Protein AF-A0A7C1MAA0-F1 (afdb_monomer)

Foldseek 3Di:
DPQLCVPPDLCLLVLVQQDDPVLLVVLVVQLVVVVVVVVVVVVVVCVVCVVVVNNVVVVVVVVVVQVVCCVVPVDGPVVVVVVVSCCPGSNNVSVVRSVVSLVSSLVSLVVSLVRDDPVVQVQLCVVPVLLVVLNVVCVVCVVVVCNSVQSVDVVSSNSSSVSVVSSVVSVVCVVVVVDPDD

Nearest PDB structures (foldseek):
  6x8n-assembly2_B  TM=3.125E-01  e=8.529E+00  synthetic construct

Structure (mmCIF, N/CA/C/O backbone):
data_AF-A0A7C1MAA0-F1
#
_entry.id   AF-A0A7C1MAA0-F1
#
loop_
_atom_site.group_PDB
_atom_site.id
_atom_site.type_symbol
_atom_site.label_atom_id
_atom_site.label_al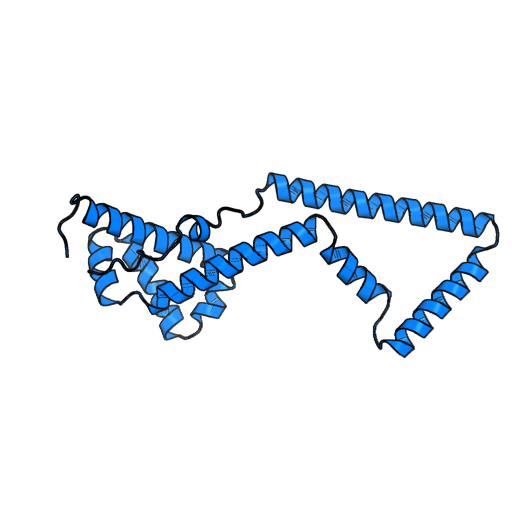t_id
_atom_site.label_comp_id
_atom_site.label_asym_id
_atom_site.label_entity_id
_atom_site.label_seq_id
_atom_site.pdbx_PDB_ins_code
_atom_site.Cartn_x
_atom_site.Cartn_y
_atom_site.Cartn_z
_atom_site.occupancy
_atom_site.B_iso_or_equiv
_atom_site.auth_seq_id
_atom_site.auth_comp_id
_atom_site.auth_asym_id
_atom_site.auth_atom_id
_atom_site.pdbx_PDB_model_num
ATOM 1 N N . MET A 1 1 ? -24.318 -10.494 29.446 1.00 43.44 1 MET A N 1
ATOM 2 C CA . MET A 1 1 ? -23.634 -9.698 28.410 1.00 43.44 1 MET A CA 1
ATOM 3 C C . MET A 1 1 ? -22.637 -10.594 27.704 1.00 43.44 1 MET A C 1
ATOM 5 O O . MET A 1 1 ? -21.720 -11.090 28.352 1.00 43.44 1 MET A O 1
ATOM 9 N N . VAL A 1 2 ? -22.863 -10.870 26.420 1.00 43.62 2 VAL A N 1
ATOM 10 C CA . VAL A 1 2 ? -21.813 -11.411 25.549 1.00 43.62 2 VAL A CA 1
ATOM 11 C C . VAL A 1 2 ? -20.877 -10.236 25.287 1.00 43.62 2 VAL A C 1
ATOM 13 O O . VAL A 1 2 ? -21.338 -9.182 24.878 1.00 43.62 2 VAL A O 1
ATOM 16 N N . SER A 1 3 ? -19.601 -10.369 25.638 1.00 54.03 3 SER A N 1
ATOM 17 C CA . SER A 1 3 ? -18.605 -9.308 25.439 1.00 54.03 3 SER A CA 1
ATOM 18 C C . SER A 1 3 ? -18.534 -8.995 23.945 1.00 54.03 3 SER A C 1
ATOM 20 O O . SER A 1 3 ? -18.253 -9.895 23.152 1.00 54.03 3 SER A O 1
ATOM 22 N N . ALA A 1 4 ? -18.794 -7.744 23.553 1.00 56.25 4 ALA A N 1
ATOM 23 C CA . ALA A 1 4 ? -18.767 -7.331 22.147 1.00 56.25 4 ALA A CA 1
ATOM 24 C C . ALA A 1 4 ? -17.372 -7.559 21.526 1.00 56.25 4 ALA A C 1
ATOM 26 O O . ALA A 1 4 ? -17.211 -7.661 20.312 1.00 56.25 4 ALA A O 1
ATOM 27 N N . ILE A 1 5 ? -16.362 -7.713 22.387 1.00 57.91 5 ILE A N 1
ATOM 28 C CA . ILE A 1 5 ? -14.945 -7.837 22.057 1.00 57.91 5 ILE A CA 1
ATOM 29 C C . ILE A 1 5 ? -14.455 -9.299 22.125 1.00 57.91 5 ILE A C 1
ATOM 31 O O . ILE A 1 5 ? -13.333 -9.585 21.707 1.00 57.91 5 ILE A O 1
ATOM 35 N N . SER A 1 6 ? -15.277 -10.276 22.551 1.00 50.09 6 SER A N 1
ATOM 36 C CA . SER A 1 6 ? -14.839 -11.672 22.784 1.00 50.09 6 SER A CA 1
ATOM 37 C C . SER A 1 6 ? -14.439 -12.483 21.539 1.00 50.09 6 SER A C 1
ATOM 39 O O . SER A 1 6 ? -14.175 -13.677 21.649 1.00 50.09 6 SER A O 1
ATOM 41 N N . GLY A 1 7 ? -14.372 -11.863 20.361 1.00 56.56 7 GLY A N 1
ATOM 42 C CA . GLY A 1 7 ? -13.840 -12.453 19.127 1.00 56.56 7 GLY A CA 1
ATOM 43 C C . GLY A 1 7 ? -12.734 -11.627 18.467 1.00 56.56 7 GLY A C 1
ATOM 44 O O . GLY A 1 7 ? -12.300 -11.970 17.366 1.00 56.56 7 GLY A O 1
ATOM 45 N N . ILE A 1 8 ? -12.286 -10.534 19.096 1.00 60.56 8 ILE A N 1
ATOM 46 C CA . ILE A 1 8 ? -11.355 -9.598 18.472 1.00 60.56 8 ILE A CA 1
ATOM 47 C C . ILE A 1 8 ? -9.924 -9.861 18.917 1.00 60.56 8 ILE A C 1
ATOM 49 O O . ILE A 1 8 ? -9.592 -9.871 20.099 1.00 60.56 8 ILE A O 1
ATOM 53 N N . ASP A 1 9 ? -9.040 -10.005 17.936 1.00 63.97 9 ASP A N 1
ATOM 54 C CA . ASP A 1 9 ? -7.607 -10.062 18.178 1.00 63.97 9 ASP A CA 1
ATOM 55 C C . ASP A 1 9 ? -7.063 -8.636 18.339 1.00 63.97 9 ASP A C 1
ATOM 57 O O . ASP A 1 9 ? -6.753 -7.946 17.363 1.00 63.97 9 ASP A O 1
ATOM 61 N N . LEU A 1 10 ? -6.945 -8.189 19.591 1.00 64.06 10 LEU A N 1
ATOM 62 C CA . LEU A 1 10 ? -6.391 -6.882 19.960 1.00 64.06 10 LEU A CA 1
ATOM 63 C C . LEU A 1 10 ? -5.002 -6.626 19.344 1.00 64.06 10 LEU A C 1
ATOM 65 O O . LEU A 1 10 ? -4.666 -5.478 19.055 1.00 64.06 10 LEU A O 1
ATOM 69 N N . ASN A 1 11 ? -4.214 -7.670 19.050 1.00 62.59 11 ASN A N 1
ATOM 70 C CA . ASN A 1 11 ? -2.929 -7.499 18.366 1.00 62.59 11 ASN A CA 1
ATOM 71 C C . ASN A 1 11 ? -3.103 -7.021 16.919 1.00 62.59 11 ASN A C 1
ATOM 73 O O . ASN A 1 11 ? -2.295 -6.232 16.424 1.00 62.59 11 ASN A O 1
ATOM 77 N N . LYS A 1 12 ? -4.156 -7.476 16.233 1.00 61.47 12 LYS A N 1
ATOM 78 C CA . LYS A 1 12 ? -4.467 -7.060 14.859 1.00 61.47 12 LYS A CA 1
ATOM 79 C C . LYS A 1 12 ? -5.004 -5.630 14.824 1.00 61.47 12 LYS A C 1
ATOM 81 O O . LYS A 1 12 ? -4.600 -4.864 13.952 1.00 61.47 12 LYS A O 1
ATOM 86 N N . LEU A 1 13 ? -5.807 -5.237 15.816 1.00 59.44 13 LEU A N 1
ATOM 87 C CA . LEU A 1 13 ? -6.283 -3.856 15.994 1.00 59.44 13 LEU A CA 1
ATOM 88 C C . LEU A 1 13 ? -5.158 -2.862 16.287 1.00 59.44 13 LE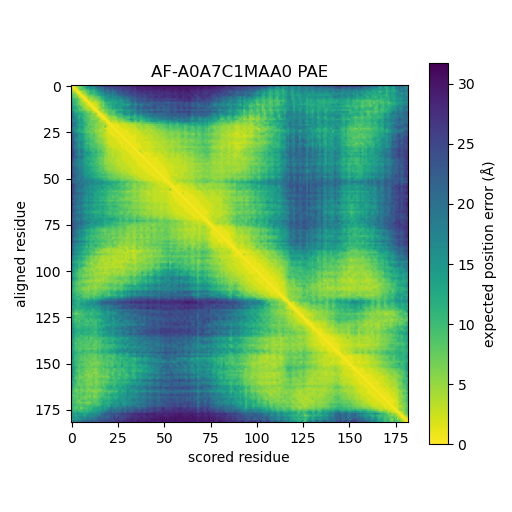U A C 1
ATOM 90 O O . LEU A 1 13 ? -5.129 -1.769 15.725 1.00 59.44 13 LEU A O 1
ATOM 94 N N . GLN A 1 14 ? -4.178 -3.260 17.100 1.00 62.72 14 GLN A N 1
ATOM 95 C CA . GLN A 1 14 ? -2.971 -2.467 17.353 1.00 62.72 14 GLN A CA 1
ATOM 96 C C . GLN A 1 14 ? -2.041 -2.378 16.129 1.00 62.72 14 GLN A C 1
ATOM 98 O O . GLN A 1 14 ? -0.957 -1.798 16.215 1.00 62.72 14 GLN A O 1
ATOM 103 N N . CYS A 1 15 ? -2.446 -2.946 14.984 1.00 61.53 15 CYS A N 1
ATOM 104 C CA . CYS A 1 15 ? -1.664 -3.011 13.756 1.00 61.53 15 CYS A CA 1
ATOM 105 C C . CYS A 1 15 ? -0.261 -3.600 13.998 1.00 61.53 15 CYS A C 1
ATOM 107 O O . CYS A 1 15 ? 0.734 -3.165 13.405 1.00 61.53 15 CYS A O 1
ATOM 109 N N . ARG A 1 16 ? -0.169 -4.586 14.903 1.00 55.25 16 ARG A N 1
ATOM 110 C CA . ARG A 1 16 ? 1.077 -5.262 15.272 1.00 55.25 16 ARG A CA 1
ATOM 111 C C . ARG A 1 16 ? 1.586 -6.014 14.038 1.00 55.25 16 ARG A C 1
ATOM 113 O O . ARG A 1 16 ? 0.983 -6.986 13.599 1.00 55.25 16 ARG A O 1
ATOM 120 N N . GLY A 1 17 ? 2.661 -5.508 13.433 1.00 60.25 17 GLY A N 1
ATOM 121 C CA . GLY A 1 17 ? 3.161 -5.974 12.132 1.00 60.25 17 GLY A CA 1
ATOM 122 C C . GLY A 1 17 ? 3.344 -4.865 11.093 1.00 60.25 17 GLY A C 1
ATOM 123 O O . GLY A 1 17 ? 3.979 -5.110 10.069 1.00 60.25 17 GLY A O 1
ATOM 124 N N . LEU A 1 18 ? 2.861 -3.644 11.365 1.00 71.38 18 LEU A N 1
ATOM 125 C CA . LEU A 1 18 ? 3.255 -2.462 10.598 1.00 71.38 18 LEU A CA 1
ATOM 126 C C . LEU A 1 18 ? 4.771 -2.284 10.632 1.00 71.38 18 LEU A C 1
ATOM 128 O O . LEU A 1 18 ? 5.421 -2.384 11.677 1.00 71.38 18 LEU A O 1
ATOM 132 N N . SER A 1 19 ? 5.331 -1.957 9.476 1.00 73.50 19 SER A N 1
ATOM 133 C CA . SER A 1 19 ? 6.739 -1.627 9.377 1.00 73.50 19 SER A CA 1
ATOM 134 C C . SER A 1 19 ? 7.097 -0.432 10.267 1.00 73.50 19 SER A C 1
ATOM 136 O O . SER A 1 19 ? 6.446 0.618 10.260 1.00 73.50 19 SER A O 1
ATOM 138 N N . SER A 1 20 ? 8.175 -0.573 11.039 1.00 80.88 20 SER A N 1
ATOM 139 C CA . SER A 1 20 ? 8.676 0.545 11.840 1.00 80.88 20 SER A CA 1
ATOM 140 C C . SER A 1 20 ? 9.312 1.621 10.951 1.00 80.88 20 SER A C 1
ATOM 142 O O . SER A 1 20 ? 9.754 1.351 9.832 1.00 80.88 20 SER A O 1
ATOM 144 N N . SER A 1 21 ? 9.442 2.844 11.477 1.00 78.94 21 SER A N 1
ATOM 145 C CA . SER A 1 21 ? 10.130 3.952 10.789 1.00 78.94 21 SER A CA 1
ATOM 146 C C . SER A 1 21 ? 11.525 3.553 10.281 1.00 78.94 21 SER A C 1
ATOM 148 O O . SER A 1 21 ? 11.914 3.903 9.168 1.00 78.94 21 SER A O 1
ATOM 150 N N . ARG A 1 22 ? 12.253 2.729 11.047 1.00 77.31 22 ARG A N 1
ATOM 151 C CA . ARG A 1 22 ? 13.566 2.202 10.650 1.00 77.31 22 ARG A CA 1
ATOM 152 C C . ARG A 1 22 ? 13.478 1.287 9.424 1.00 77.31 22 ARG A C 1
ATOM 154 O O . ARG A 1 22 ? 14.260 1.461 8.497 1.00 77.31 22 ARG A O 1
ATOM 161 N N . HIS A 1 23 ? 12.508 0.372 9.383 1.00 77.50 23 HIS A N 1
ATOM 162 C CA . HIS A 1 23 ? 12.292 -0.511 8.230 1.00 77.50 23 HIS A CA 1
ATOM 163 C C . HIS A 1 23 ? 11.917 0.278 6.973 1.00 77.50 23 HIS A C 1
ATOM 165 O O . HIS A 1 23 ? 12.452 0.006 5.901 1.00 77.50 23 HIS A O 1
ATOM 171 N N . ARG A 1 24 ? 11.066 1.304 7.109 1.00 84.56 24 ARG A N 1
ATOM 172 C CA . ARG A 1 24 ? 10.692 2.196 5.998 1.00 84.56 24 ARG A CA 1
ATOM 173 C C . ARG A 1 24 ? 11.897 2.939 5.430 1.00 84.56 24 ARG A C 1
ATOM 175 O O . ARG A 1 24 ? 12.071 2.967 4.216 1.00 84.56 24 ARG A O 1
ATOM 182 N N . LYS A 1 25 ? 12.760 3.486 6.294 1.00 82.88 25 LYS A N 1
ATOM 183 C CA . LYS A 1 25 ? 13.998 4.168 5.877 1.00 82.88 25 LYS A CA 1
ATOM 184 C C . LYS A 1 25 ? 14.967 3.220 5.166 1.00 82.88 25 LYS A C 1
ATOM 186 O O . LYS A 1 25 ? 15.511 3.589 4.132 1.00 82.88 25 LYS A O 1
ATOM 191 N N . ILE A 1 26 ? 15.145 1.998 5.677 1.00 84.69 26 ILE A N 1
ATOM 192 C CA . ILE A 1 26 ? 15.996 0.978 5.040 1.00 84.69 26 ILE A CA 1
ATOM 193 C C . ILE A 1 26 ? 15.434 0.581 3.671 1.00 84.69 26 ILE A C 1
ATOM 195 O O . ILE A 1 26 ? 16.181 0.509 2.697 1.00 84.69 26 ILE A O 1
ATOM 199 N N . ALA A 1 27 ? 14.123 0.356 3.571 1.00 83.69 27 ALA A N 1
ATOM 200 C CA . ALA A 1 27 ? 13.473 0.032 2.305 1.00 83.69 27 ALA A CA 1
ATOM 201 C C . ALA A 1 27 ? 13.624 1.170 1.285 1.00 83.69 27 ALA A C 1
ATOM 203 O O . ALA A 1 27 ? 13.966 0.913 0.132 1.00 83.69 27 ALA A O 1
ATOM 204 N N . LEU A 1 28 ? 13.433 2.422 1.711 1.00 85.75 28 LEU A N 1
ATOM 205 C CA . LEU A 1 28 ? 13.627 3.598 0.864 1.00 85.75 28 LEU A CA 1
ATOM 206 C C . LEU A 1 28 ? 15.071 3.682 0.360 1.00 85.75 28 LEU A C 1
ATOM 208 O O . LEU A 1 28 ? 15.291 3.770 -0.844 1.00 85.75 28 LEU A O 1
ATOM 212 N N . PHE A 1 29 ? 16.044 3.605 1.271 1.00 88.38 29 PHE A N 1
ATOM 213 C CA . PHE A 1 29 ? 17.459 3.691 0.926 1.00 88.38 29 PHE A CA 1
ATOM 214 C C . PHE A 1 29 ? 17.870 2.567 -0.026 1.00 88.38 29 PHE A C 1
ATOM 216 O O . PHE A 1 29 ? 18.416 2.841 -1.084 1.00 88.38 29 PHE A O 1
ATOM 223 N N . SER A 1 30 ? 17.528 1.316 0.292 1.00 83.88 30 SER A N 1
ATOM 224 C CA . SER A 1 30 ? 17.824 0.171 -0.580 1.00 83.88 30 SER A CA 1
ATOM 225 C C . SER A 1 30 ? 17.179 0.305 -1.959 1.00 83.88 30 SER A C 1
ATOM 227 O O . SER A 1 30 ? 17.824 0.015 -2.960 1.00 83.88 30 SER A O 1
ATOM 229 N N . THR A 1 31 ? 15.944 0.806 -2.036 1.00 87.06 31 THR A N 1
ATOM 230 C CA . THR A 1 31 ? 15.273 1.057 -3.318 1.00 87.06 31 THR A CA 1
ATOM 231 C C . THR A 1 31 ? 16.006 2.131 -4.122 1.00 87.06 31 THR A C 1
ATOM 233 O O . THR A 1 31 ? 16.281 1.918 -5.299 1.00 87.06 31 THR A O 1
ATOM 236 N N . LEU A 1 32 ? 16.391 3.245 -3.493 1.00 87.69 32 LEU A N 1
ATOM 237 C CA . LEU A 1 32 ? 17.180 4.297 -4.141 1.00 87.69 32 LEU A CA 1
ATOM 238 C C . LEU A 1 32 ? 18.554 3.792 -4.594 1.00 87.69 32 LEU A C 1
ATOM 240 O O . LEU A 1 32 ? 18.973 4.104 -5.704 1.00 87.69 32 LEU A O 1
ATOM 244 N N . SER A 1 33 ? 19.239 2.986 -3.780 1.00 87.94 33 SER A N 1
ATOM 245 C CA . SER A 1 33 ? 20.532 2.395 -4.137 1.00 87.94 33 SER A CA 1
ATOM 246 C C . SER A 1 33 ? 20.423 1.437 -5.320 1.00 87.94 33 SER A C 1
ATOM 248 O O . SER A 1 33 ? 21.279 1.478 -6.198 1.00 87.94 33 SER A O 1
ATOM 250 N N . ILE A 1 34 ? 19.371 0.612 -5.376 1.00 87.31 34 ILE A N 1
ATOM 251 C CA . ILE A 1 34 ? 19.114 -0.275 -6.519 1.00 87.31 34 ILE A CA 1
ATOM 252 C C . ILE A 1 34 ? 18.915 0.564 -7.781 1.00 87.31 34 ILE A C 1
ATOM 254 O O . ILE A 1 34 ? 19.614 0.347 -8.763 1.00 87.31 34 ILE A O 1
ATOM 258 N N . TRP A 1 35 ? 18.034 1.567 -7.745 1.00 86.75 35 TRP A N 1
ATOM 259 C CA . TRP A 1 35 ? 17.782 2.419 -8.910 1.00 86.75 35 TRP A CA 1
ATOM 260 C C . TRP A 1 35 ? 19.012 3.215 -9.346 1.00 86.75 35 TRP A C 1
ATOM 262 O O . TRP A 1 35 ? 19.311 3.262 -10.537 1.00 86.75 35 TRP A O 1
ATOM 272 N N . GLY A 1 36 ? 19.751 3.795 -8.400 1.00 88.44 36 GLY A N 1
ATOM 273 C CA . GLY A 1 36 ? 20.994 4.509 -8.684 1.00 88.44 36 GLY A CA 1
ATOM 274 C C . GLY A 1 36 ? 22.056 3.594 -9.295 1.00 88.44 36 GLY A C 1
ATOM 275 O O . GLY A 1 36 ? 22.674 3.952 -10.296 1.00 88.44 36 GLY A O 1
ATOM 276 N N . GLY A 1 37 ? 22.224 2.387 -8.747 1.00 89.50 37 GLY A N 1
ATOM 277 C CA . GLY A 1 37 ? 23.161 1.389 -9.259 1.00 89.50 37 GLY A CA 1
ATOM 278 C C . GLY A 1 37 ? 22.783 0.882 -10.650 1.00 89.50 37 GLY A C 1
ATOM 279 O O . GLY A 1 37 ? 23.624 0.862 -11.546 1.00 89.50 37 GLY A O 1
ATOM 280 N N . THR A 1 38 ? 21.514 0.527 -10.866 1.00 88.06 38 THR A N 1
ATOM 281 C CA . THR A 1 38 ? 21.017 0.098 -12.179 1.00 88.06 38 THR A CA 1
ATOM 282 C C . THR A 1 38 ? 21.137 1.218 -13.209 1.00 88.06 38 THR A C 1
ATOM 284 O O . THR A 1 38 ? 21.607 0.967 -14.312 1.00 88.06 38 THR A O 1
ATOM 287 N N . GLY A 1 39 ? 20.788 2.458 -12.855 1.00 89.06 39 GLY A N 1
ATOM 288 C CA . GLY A 1 39 ? 20.943 3.613 -13.740 1.00 89.06 39 GLY A CA 1
ATOM 289 C C . GLY A 1 39 ? 22.400 3.848 -14.139 1.00 89.06 39 GLY A C 1
ATOM 290 O O . GLY A 1 39 ? 22.700 3.993 -15.320 1.00 89.06 39 GLY A O 1
ATOM 291 N N . TYR A 1 40 ? 23.322 3.799 -13.175 1.00 92.56 40 TYR A N 1
ATOM 292 C CA . TYR A 1 40 ? 24.754 3.918 -13.449 1.00 92.56 40 TYR A CA 1
ATOM 293 C C . TYR A 1 40 ? 25.269 2.807 -14.378 1.00 92.56 40 TYR A C 1
ATOM 295 O O . TYR A 1 40 ? 25.997 3.087 -15.332 1.00 92.56 40 TYR A O 1
ATOM 303 N N . LEU A 1 41 ? 24.860 1.556 -14.141 1.00 92.19 41 LEU A N 1
ATOM 304 C CA . LEU A 1 41 ? 25.213 0.423 -15.001 1.00 92.19 41 LEU A CA 1
ATOM 305 C C . LEU A 1 41 ? 24.668 0.589 -16.422 1.00 92.19 41 LEU A C 1
ATOM 307 O O . LEU A 1 41 ? 25.401 0.336 -17.373 1.00 92.19 41 LEU A O 1
ATOM 311 N N . LEU A 1 42 ? 23.424 1.048 -16.576 1.00 90.81 42 LEU A N 1
ATOM 312 C CA . LEU A 1 42 ? 22.821 1.300 -17.887 1.00 90.81 42 LEU A CA 1
ATOM 313 C C . LEU A 1 42 ? 23.561 2.398 -18.653 1.00 90.81 42 LEU A C 1
ATOM 315 O O . LEU A 1 42 ? 23.820 2.231 -19.840 1.00 90.81 42 LEU A O 1
ATOM 319 N N . VAL A 1 43 ? 23.964 3.480 -17.981 1.00 93.56 43 VAL A N 1
ATOM 320 C CA . VAL A 1 43 ? 24.778 4.537 -18.603 1.00 93.56 43 VAL A CA 1
ATOM 321 C C . VAL A 1 43 ? 26.131 3.986 -19.050 1.00 93.56 43 VAL A C 1
ATOM 323 O O . VAL A 1 43 ? 26.560 4.240 -20.172 1.00 93.56 43 VAL A O 1
ATOM 326 N N . LYS A 1 44 ? 26.806 3.193 -18.209 1.00 94.31 44 LYS A N 1
ATOM 327 C CA . LYS A 1 44 ? 28.079 2.561 -18.588 1.00 94.31 44 LYS A CA 1
ATOM 328 C C . LYS A 1 44 ? 27.920 1.594 -19.755 1.00 94.31 44 LYS A C 1
ATOM 330 O O . LYS A 1 44 ? 28.765 1.593 -20.643 1.00 94.31 44 LYS A O 1
ATOM 335 N N . LEU A 1 45 ? 26.848 0.809 -19.768 1.00 92.44 45 LEU A N 1
ATOM 336 C CA . LEU A 1 45 ? 26.542 -0.100 -20.865 1.00 92.44 45 LEU A CA 1
ATOM 337 C C . LEU A 1 45 ? 26.286 0.668 -22.166 1.00 92.44 45 LEU A C 1
ATOM 339 O O . LEU A 1 45 ? 26.823 0.284 -23.197 1.00 92.44 45 LEU A O 1
ATOM 343 N N . ALA A 1 46 ? 25.528 1.766 -22.113 1.00 90.81 46 ALA A N 1
ATOM 344 C CA . ALA A 1 46 ? 25.269 2.613 -23.274 1.00 90.81 46 ALA A CA 1
ATOM 345 C C . ALA A 1 46 ? 26.570 3.182 -23.859 1.00 90.81 46 ALA A C 1
ATOM 347 O O . ALA A 1 46 ? 26.803 3.052 -25.055 1.00 90.81 46 ALA A O 1
ATOM 348 N N . LEU A 1 47 ? 27.461 3.705 -23.010 1.00 93.00 47 LEU A N 1
ATOM 349 C CA . LEU A 1 47 ? 28.773 4.202 -23.442 1.00 93.00 47 LEU A CA 1
ATOM 350 C C . LEU A 1 47 ? 29.651 3.097 -24.049 1.00 93.00 47 LEU A C 1
ATOM 352 O O . LEU A 1 47 ? 30.387 3.347 -24.998 1.00 93.00 47 LEU A O 1
ATOM 356 N N . LEU A 1 48 ? 29.590 1.872 -23.515 1.00 93.25 48 LEU A N 1
ATOM 357 C CA . LEU A 1 48 ? 30.320 0.729 -24.073 1.00 93.25 48 LEU A CA 1
ATOM 358 C C . LEU A 1 48 ? 29.767 0.297 -25.436 1.00 93.25 48 LEU A C 1
ATOM 360 O O . LEU A 1 48 ? 30.547 -0.060 -26.312 1.00 93.25 48 LEU A O 1
ATOM 364 N N . LEU A 1 49 ? 28.444 0.330 -25.610 1.00 92.00 49 LEU A N 1
ATOM 365 C CA . LEU A 1 49 ? 27.779 0.025 -26.879 1.00 92.00 49 LEU A CA 1
ATOM 366 C C . LEU A 1 49 ? 28.058 1.085 -27.947 1.00 92.00 49 LEU A C 1
ATOM 368 O O . LEU A 1 49 ? 28.230 0.758 -29.117 1.00 92.00 49 LEU A O 1
ATOM 372 N N . GLU A 1 50 ? 28.124 2.351 -27.543 1.00 91.81 50 GLU A N 1
ATOM 373 C CA . GLU A 1 50 ? 28.526 3.449 -28.418 1.00 91.81 50 GLU A CA 1
ATOM 374 C C . GLU A 1 50 ? 29.992 3.295 -28.837 1.00 91.81 50 GLU A C 1
ATOM 376 O O . GLU A 1 50 ? 30.306 3.332 -30.024 1.00 91.81 50 GLU A O 1
ATOM 381 N N . ALA A 1 51 ? 30.883 3.002 -27.884 1.00 92.50 51 ALA A N 1
ATOM 382 C CA . ALA A 1 51 ? 32.299 2.773 -28.163 1.00 92.50 51 ALA A CA 1
ATOM 383 C C . ALA A 1 51 ? 32.564 1.541 -29.050 1.00 92.50 51 ALA A C 1
ATOM 385 O O . ALA A 1 51 ? 33.563 1.513 -29.766 1.00 92.50 51 ALA A O 1
ATOM 386 N N . SER A 1 52 ? 31.696 0.525 -29.015 1.00 92.12 52 SER A N 1
ATOM 387 C CA . SER A 1 52 ? 31.795 -0.657 -29.881 1.00 92.12 52 SER A CA 1
ATOM 388 C C . SER A 1 52 ? 31.127 -0.482 -31.248 1.00 92.12 52 SER A C 1
ATOM 390 O O . SER A 1 52 ? 31.211 -1.391 -32.071 1.00 92.12 52 SER A O 1
ATOM 392 N N . GLY A 1 53 ? 30.467 0.656 -31.499 1.00 92.31 53 GLY A N 1
ATOM 393 C CA . GLY A 1 53 ? 29.718 0.910 -32.732 1.00 92.31 53 GLY A CA 1
ATOM 394 C C . GLY A 1 53 ? 28.435 0.082 -32.870 1.00 92.31 53 GLY A C 1
ATOM 395 O O . GLY A 1 53 ? 27.832 0.074 -33.936 1.00 92.31 53 GLY A O 1
ATOM 396 N N . LEU A 1 54 ? 28.003 -0.608 -31.808 1.00 91.62 54 LEU A N 1
ATOM 397 C CA . LEU A 1 54 ? 26.817 -1.477 -31.808 1.00 91.62 54 LEU A CA 1
ATOM 398 C C . LEU A 1 54 ? 25.550 -0.769 -31.308 1.00 91.62 54 LEU A C 1
ATOM 400 O O . LEU A 1 54 ? 24.485 -1.385 -31.242 1.00 91.62 54 LEU A O 1
ATOM 404 N N . ALA A 1 55 ? 25.649 0.505 -30.919 1.00 89.62 55 ALA A N 1
ATOM 405 C CA . ALA A 1 55 ? 24.536 1.262 -30.349 1.00 89.62 55 ALA A CA 1
ATOM 406 C C . ALA A 1 55 ? 23.300 1.278 -31.263 1.00 89.62 55 ALA A C 1
ATOM 408 O O . ALA A 1 55 ? 22.189 1.052 -30.780 1.00 89.62 55 ALA A O 1
ATOM 409 N N . ASP A 1 56 ? 23.493 1.470 -32.569 1.00 89.19 56 ASP A N 1
ATOM 410 C CA . ASP A 1 56 ? 22.395 1.548 -33.534 1.00 89.19 56 ASP A CA 1
ATOM 411 C C . ASP A 1 56 ? 21.701 0.194 -33.731 1.00 89.19 56 ASP A C 1
ATOM 413 O O . ASP A 1 56 ? 20.473 0.113 -33.692 1.00 89.19 56 ASP A O 1
ATOM 417 N N . GLU A 1 57 ? 22.468 -0.892 -33.868 1.00 91.19 57 GLU A N 1
ATOM 418 C CA . GLU A 1 57 ? 21.925 -2.247 -34.036 1.00 91.19 57 GLU A CA 1
ATOM 419 C C . GLU A 1 57 ? 21.135 -2.694 -32.800 1.00 91.19 57 GLU A C 1
ATOM 421 O O . GLU A 1 57 ? 20.007 -3.187 -32.903 1.00 91.19 57 GLU A O 1
ATOM 426 N N . VAL A 1 58 ? 21.698 -2.470 -31.608 1.00 89.81 58 VAL A N 1
ATOM 427 C CA . VAL A 1 58 ? 21.043 -2.804 -30.337 1.00 89.81 58 VAL A CA 1
ATOM 428 C C . VAL A 1 58 ? 19.823 -1.914 -30.101 1.00 89.81 58 VAL A C 1
ATOM 430 O O . VAL A 1 58 ? 18.777 -2.406 -29.671 1.00 89.81 58 VAL A O 1
ATOM 433 N N . GLY A 1 59 ? 19.919 -0.620 -30.414 1.00 89.19 59 GLY A N 1
ATOM 434 C CA . GLY A 1 59 ? 18.811 0.326 -30.313 1.00 89.19 59 GLY A CA 1
ATOM 435 C C . GLY A 1 59 ? 17.638 -0.062 -31.212 1.00 89.19 59 GLY A C 1
ATOM 436 O O . GLY A 1 59 ? 16.494 -0.109 -30.751 1.00 89.19 59 GLY A O 1
ATOM 437 N N . LEU A 1 60 ? 17.919 -0.424 -32.467 1.00 92.88 60 LEU A N 1
ATOM 438 C CA . LEU A 1 60 ? 16.910 -0.868 -33.426 1.00 92.88 60 LEU A CA 1
ATOM 439 C C . LEU A 1 60 ? 16.246 -2.179 -32.985 1.00 92.88 60 LEU A C 1
ATOM 441 O O . LEU A 1 60 ? 15.018 -2.299 -33.047 1.00 92.88 60 LEU A O 1
ATOM 445 N N . ALA A 1 61 ? 17.027 -3.146 -32.495 1.00 91.75 61 ALA A N 1
ATOM 446 C CA . ALA A 1 61 ? 16.506 -4.410 -31.978 1.00 91.75 61 ALA A CA 1
ATOM 447 C C . ALA A 1 61 ? 15.589 -4.198 -30.759 1.00 91.75 61 ALA A C 1
ATOM 449 O O . ALA A 1 61 ? 14.499 -4.780 -30.684 1.00 91.75 61 ALA A O 1
ATOM 45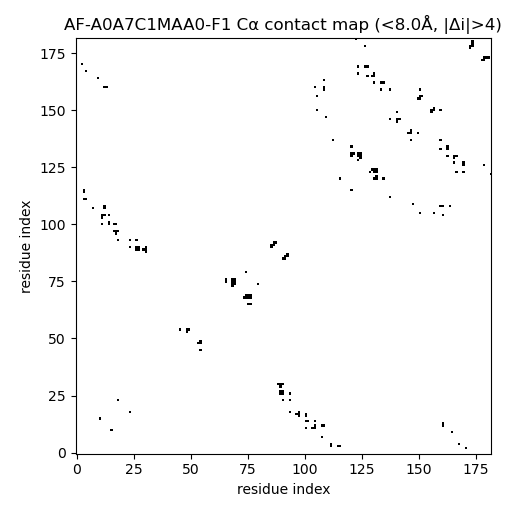0 N N . LEU A 1 62 ? 15.982 -3.324 -29.826 1.00 90.06 62 LEU A N 1
ATOM 451 C CA . LEU A 1 62 ? 15.172 -2.966 -28.659 1.00 90.06 62 LEU A CA 1
ATOM 452 C C . LEU A 1 62 ? 13.873 -2.264 -29.064 1.00 90.06 62 LEU A C 1
ATOM 454 O O . LEU A 1 62 ? 12.801 -2.673 -28.616 1.00 90.06 62 LEU A O 1
ATOM 458 N N . ALA A 1 63 ? 13.943 -1.255 -29.935 1.00 90.62 63 ALA A N 1
ATOM 459 C CA . ALA A 1 63 ? 12.765 -0.536 -30.418 1.00 90.62 63 ALA A CA 1
ATOM 460 C C . ALA A 1 63 ? 11.780 -1.478 -31.127 1.00 90.62 63 ALA A C 1
ATOM 462 O O . ALA A 1 63 ? 10.584 -1.464 -30.830 1.00 90.62 63 ALA A O 1
ATOM 463 N N . SER A 1 64 ? 12.295 -2.356 -31.992 1.00 92.12 64 SER A N 1
ATOM 464 C CA . SER A 1 64 ? 11.500 -3.365 -32.700 1.00 92.12 64 SER A CA 1
ATOM 465 C C . SER A 1 64 ? 10.814 -4.325 -31.728 1.00 92.12 64 SER A C 1
ATOM 467 O O . SER A 1 64 ? 9.621 -4.592 -31.854 1.00 92.12 64 SER A O 1
ATOM 469 N N . THR A 1 65 ? 11.529 -4.786 -30.700 1.00 89.69 65 THR A N 1
ATOM 470 C CA . THR A 1 65 ? 10.968 -5.668 -29.665 1.00 89.69 65 THR A CA 1
ATOM 471 C C . THR A 1 65 ? 9.872 -4.970 -28.854 1.00 89.69 65 THR A C 1
ATOM 473 O O . THR A 1 65 ? 8.835 -5.572 -28.572 1.00 89.69 65 THR A O 1
ATOM 476 N N . ILE A 1 66 ? 10.062 -3.690 -28.507 1.00 90.81 66 ILE A N 1
ATOM 477 C CA . ILE A 1 66 ? 9.056 -2.889 -27.793 1.00 90.81 66 ILE A CA 1
ATOM 478 C C . ILE A 1 66 ? 7.790 -2.728 -28.640 1.00 90.81 66 ILE A C 1
ATOM 480 O O . ILE A 1 66 ? 6.687 -2.906 -28.121 1.00 90.81 66 ILE A O 1
ATOM 484 N N . LEU A 1 67 ? 7.943 -2.437 -29.933 1.00 91.19 67 LEU A N 1
ATOM 485 C CA . LEU A 1 67 ? 6.842 -2.320 -30.890 1.00 91.19 67 LEU A CA 1
ATOM 486 C C . LEU A 1 67 ? 6.072 -3.633 -31.038 1.00 91.19 67 LEU A C 1
ATOM 488 O O . LEU A 1 67 ? 4.851 -3.639 -30.899 1.00 91.19 67 LEU A O 1
ATOM 492 N N . VAL A 1 68 ? 6.772 -4.750 -31.253 1.00 92.81 68 VAL A N 1
ATOM 493 C CA . VAL A 1 68 ? 6.146 -6.078 -31.353 1.00 92.81 68 VAL A CA 1
ATOM 494 C C . VAL A 1 68 ? 5.383 -6.410 -30.074 1.00 92.81 68 VAL A C 1
ATOM 496 O O . VAL A 1 68 ? 4.229 -6.829 -30.141 1.00 92.81 68 VAL A O 1
ATOM 499 N N . HIS A 1 69 ? 5.981 -6.175 -28.904 1.00 89.75 69 HIS A N 1
ATOM 500 C CA . HIS A 1 69 ? 5.290 -6.407 -27.640 1.00 89.75 69 HIS A CA 1
ATOM 501 C C . HIS A 1 69 ? 4.033 -5.544 -27.513 1.00 89.75 69 HIS A C 1
ATOM 503 O O . HIS A 1 69 ? 2.987 -6.066 -27.141 1.00 89.75 69 HIS A O 1
ATOM 509 N N . PHE A 1 70 ? 4.115 -4.253 -27.847 1.00 90.50 70 PHE A N 1
ATOM 510 C CA . PHE A 1 70 ? 2.967 -3.351 -27.788 1.00 90.50 70 PHE A CA 1
ATOM 511 C C . PHE A 1 70 ? 1.829 -3.803 -28.712 1.00 90.50 70 PHE A C 1
ATOM 513 O O . PHE A 1 70 ? 0.675 -3.796 -28.296 1.00 90.50 70 PHE A O 1
ATOM 520 N N . ILE A 1 71 ? 2.147 -4.249 -29.930 1.00 92.25 71 ILE A N 1
ATOM 521 C CA . ILE A 1 71 ? 1.157 -4.772 -30.883 1.00 92.25 71 ILE A CA 1
ATOM 522 C C . ILE A 1 71 ? 0.471 -6.030 -30.331 1.00 92.25 71 ILE A C 1
ATOM 524 O O . ILE A 1 71 ? -0.742 -6.168 -30.452 1.00 92.25 71 ILE A O 1
ATOM 528 N N . VAL A 1 72 ? 1.231 -6.938 -29.710 1.00 92.94 72 VAL A N 1
ATOM 529 C CA . VAL A 1 72 ? 0.704 -8.216 -29.204 1.00 92.94 72 VAL A CA 1
ATOM 530 C C . VAL A 1 72 ? -0.116 -8.045 -27.923 1.00 92.94 72 VAL A C 1
ATOM 532 O O . VAL A 1 72 ? -1.142 -8.701 -27.761 1.00 92.94 72 VAL A O 1
ATOM 535 N N . THR A 1 73 ? 0.327 -7.200 -26.989 1.00 87.50 73 THR A N 1
ATOM 536 C CA . THR A 1 73 ? -0.278 -7.103 -25.647 1.00 87.50 73 THR A CA 1
ATOM 537 C C . THR A 1 73 ? -1.184 -5.888 -25.465 1.00 87.50 73 THR A C 1
ATOM 539 O O . THR A 1 73 ? -1.918 -5.820 -24.478 1.00 87.50 73 THR A O 1
ATOM 542 N N . GLY A 1 74 ? -1.117 -4.905 -26.369 1.00 87.81 74 GLY A N 1
ATOM 543 C CA . GLY A 1 74 ? -1.768 -3.602 -26.215 1.00 87.81 74 GLY A CA 1
ATOM 544 C C . GLY A 1 74 ? -1.194 -2.759 -25.069 1.00 87.81 74 GLY A C 1
ATOM 545 O O . GLY A 1 74 ? -1.775 -1.737 -24.704 1.00 87.81 74 GLY A O 1
ATOM 546 N N . GLN A 1 75 ? -0.080 -3.183 -24.459 1.00 86.62 75 GLN A N 1
ATOM 547 C CA . GLN A 1 75 ? 0.523 -2.534 -23.297 1.00 86.62 75 GLN A CA 1
ATOM 548 C C . GLN A 1 75 ? 1.951 -2.088 -23.588 1.00 86.62 75 GLN A C 1
ATOM 550 O O . GLN A 1 75 ? 2.734 -2.774 -24.243 1.00 86.62 75 GLN A O 1
ATOM 555 N N . CYS A 1 76 ? 2.319 -0.920 -23.062 1.00 86.50 76 CYS A N 1
ATOM 556 C CA . CYS A 1 76 ? 3.688 -0.433 -23.165 1.00 86.50 76 CYS A CA 1
ATOM 557 C C . CYS A 1 76 ? 4.616 -1.286 -22.285 1.00 86.50 76 CYS A C 1
ATOM 559 O O . CYS A 1 76 ? 4.419 -1.365 -21.069 1.00 86.50 76 CYS A O 1
ATOM 561 N N . VAL A 1 77 ? 5.666 -1.866 -22.884 1.00 85.38 77 VAL A N 1
ATOM 562 C CA . VAL A 1 77 ? 6.691 -2.666 -22.182 1.00 85.38 77 VAL A CA 1
ATOM 563 C C . VAL A 1 77 ? 7.240 -1.920 -20.971 1.00 85.38 77 VAL A C 1
ATOM 565 O O . VAL A 1 77 ? 7.343 -2.483 -19.884 1.00 85.38 77 VAL A O 1
ATOM 568 N N . VAL A 1 78 ? 7.542 -0.630 -21.136 1.00 81.62 78 VAL A N 1
ATOM 569 C CA . VAL A 1 78 ? 8.100 0.208 -20.067 1.00 81.62 78 VAL A CA 1
ATOM 570 C C . VAL A 1 78 ? 7.132 0.300 -18.890 1.00 81.62 78 VAL A C 1
ATOM 572 O O . VAL A 1 78 ? 7.549 0.207 -17.739 1.00 81.62 78 VAL A O 1
ATOM 575 N N . GLN A 1 79 ? 5.829 0.410 -19.156 1.00 82.81 79 GLN A N 1
ATOM 576 C CA . GLN A 1 7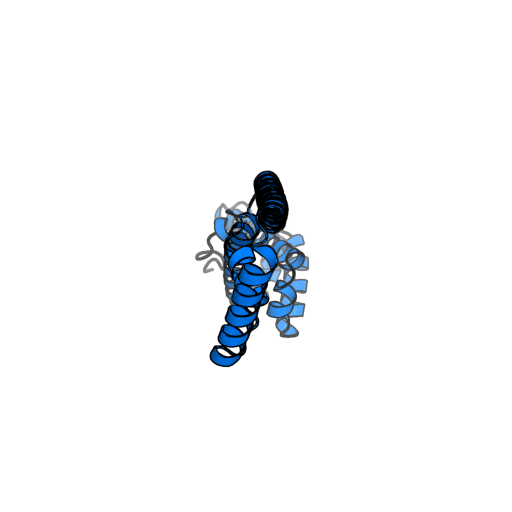9 ? 4.811 0.443 -18.109 1.00 82.81 79 GLN A CA 1
ATOM 577 C C . GLN A 1 79 ? 4.694 -0.905 -17.385 1.00 82.81 79 GLN A C 1
ATOM 579 O O . GLN A 1 79 ? 4.593 -0.934 -16.156 1.00 82.81 79 GLN A O 1
ATOM 584 N N . ALA A 1 80 ? 4.722 -2.018 -18.121 1.00 82.81 80 ALA A N 1
ATOM 585 C CA . ALA A 1 80 ? 4.671 -3.360 -17.543 1.00 82.81 80 ALA A CA 1
ATOM 586 C C . ALA A 1 80 ? 5.901 -3.643 -16.661 1.00 82.81 80 ALA A C 1
ATOM 588 O O . ALA A 1 80 ? 5.770 -4.106 -15.522 1.00 82.81 80 ALA A O 1
ATOM 589 N N . ILE A 1 81 ? 7.090 -3.280 -17.149 1.00 82.44 81 ILE A N 1
ATOM 590 C CA . ILE A 1 81 ? 8.350 -3.364 -16.407 1.00 82.44 81 ILE A CA 1
ATOM 591 C C . ILE A 1 81 ? 8.295 -2.473 -15.163 1.00 82.44 81 ILE A C 1
ATOM 593 O O . ILE A 1 81 ? 8.617 -2.943 -14.075 1.00 82.44 81 ILE A O 1
ATOM 597 N N . ALA A 1 82 ? 7.819 -1.229 -15.278 1.00 80.25 82 ALA A N 1
ATOM 598 C CA . ALA A 1 82 ? 7.707 -0.308 -14.149 1.00 80.25 82 ALA A CA 1
ATOM 599 C C . ALA A 1 82 ? 6.782 -0.845 -13.046 1.00 80.25 82 ALA A C 1
ATOM 601 O O . ALA A 1 82 ? 7.160 -0.831 -11.877 1.00 80.25 82 ALA A O 1
ATOM 602 N N . ARG A 1 83 ? 5.603 -1.377 -13.396 1.00 81.94 83 ARG A N 1
ATOM 603 C CA . ARG A 1 83 ? 4.685 -1.992 -12.417 1.00 81.94 83 ARG A CA 1
ATOM 604 C C . ARG A 1 83 ? 5.335 -3.177 -11.708 1.00 81.94 83 ARG A C 1
ATOM 606 O O . ARG A 1 83 ? 5.316 -3.252 -10.482 1.00 81.94 83 ARG A O 1
ATOM 613 N N . THR A 1 84 ? 5.975 -4.053 -12.478 1.00 82.00 84 THR A N 1
ATOM 614 C CA . THR A 1 84 ? 6.665 -5.231 -11.940 1.00 82.00 84 THR A CA 1
ATOM 615 C C . THR A 1 84 ? 7.822 -4.831 -11.023 1.00 82.00 84 THR A C 1
ATOM 617 O O . THR A 1 84 ? 7.987 -5.402 -9.946 1.00 82.00 84 THR A O 1
ATOM 620 N N . LEU A 1 85 ? 8.602 -3.818 -11.408 1.00 77.94 85 LEU A N 1
ATOM 621 C CA . LEU A 1 85 ? 9.702 -3.283 -10.606 1.00 77.94 85 LEU A CA 1
ATOM 622 C C . LEU A 1 85 ? 9.194 -2.678 -9.303 1.00 77.94 85 LEU A C 1
ATOM 624 O O . LEU A 1 85 ? 9.707 -3.027 -8.243 1.00 77.94 85 LEU A O 1
ATOM 628 N N . VAL A 1 86 ? 8.160 -1.834 -9.360 1.00 79.44 86 VAL A N 1
ATOM 629 C CA . VAL A 1 86 ? 7.538 -1.254 -8.163 1.00 79.44 86 VAL A CA 1
ATOM 630 C C . VAL A 1 86 ? 7.116 -2.361 -7.206 1.00 79.44 86 VAL A C 1
ATOM 632 O O . VAL A 1 86 ? 7.485 -2.305 -6.036 1.00 79.44 86 VAL A O 1
ATOM 635 N N . ASP A 1 87 ? 6.462 -3.415 -7.696 1.00 80.69 87 ASP A N 1
ATOM 636 C CA . ASP A 1 87 ? 6.035 -4.537 -6.860 1.00 80.69 87 ASP A CA 1
ATOM 637 C C . ASP A 1 87 ? 7.200 -5.288 -6.207 1.00 80.69 87 ASP A C 1
ATOM 639 O O . ASP A 1 87 ? 7.087 -5.735 -5.062 1.00 80.69 87 ASP A O 1
ATOM 643 N N . LYS A 1 88 ? 8.318 -5.458 -6.913 1.00 84.12 88 LYS A N 1
ATOM 644 C CA . LYS A 1 88 ? 9.472 -6.227 -6.423 1.00 84.12 88 LYS A CA 1
ATOM 645 C C . LYS A 1 88 ? 10.437 -5.402 -5.573 1.00 84.12 88 LYS A C 1
ATOM 647 O O . LYS A 1 88 ? 11.249 -5.991 -4.863 1.00 84.12 88 LYS A O 1
ATOM 652 N N . THR A 1 89 ? 10.355 -4.072 -5.608 1.00 85.00 89 THR A N 1
ATOM 653 C CA . THR A 1 89 ? 11.221 -3.220 -4.784 1.00 85.00 89 THR A CA 1
ATOM 654 C C . THR A 1 89 ? 10.986 -3.443 -3.284 1.00 85.00 89 THR A C 1
ATOM 656 O O . THR A 1 89 ? 9.859 -3.732 -2.866 1.00 85.00 89 THR A O 1
ATOM 659 N N . PRO A 1 90 ? 12.019 -3.254 -2.441 1.00 80.06 90 PRO A N 1
ATOM 660 C CA . PRO A 1 90 ? 11.871 -3.305 -0.988 1.00 80.06 90 PRO A CA 1
ATOM 661 C C . PRO A 1 90 ? 10.749 -2.396 -0.463 1.00 80.06 90 PRO A C 1
ATOM 663 O O . PRO A 1 90 ? 9.995 -2.809 0.418 1.00 80.06 90 PRO A O 1
ATOM 666 N N . VAL A 1 91 ? 10.586 -1.193 -1.036 1.00 84.12 91 VAL A N 1
ATOM 667 C CA . VAL A 1 91 ? 9.469 -0.286 -0.707 1.00 84.12 91 VAL A CA 1
ATOM 668 C C . VAL A 1 91 ? 8.124 -0.880 -1.115 1.00 84.12 91 VAL A C 1
ATOM 670 O O . VAL A 1 91 ? 7.203 -0.870 -0.304 1.00 84.12 91 VAL A O 1
ATOM 673 N N . GLY A 1 92 ? 7.992 -1.424 -2.327 1.00 79.81 92 GLY A N 1
ATOM 674 C CA . GLY A 1 92 ? 6.730 -2.005 -2.793 1.00 79.81 92 GLY A CA 1
ATOM 675 C C . GLY A 1 92 ? 6.295 -3.237 -2.002 1.00 79.81 92 GLY A C 1
ATOM 676 O O . GLY A 1 92 ? 5.117 -3.384 -1.672 1.00 79.81 92 GLY A O 1
ATOM 677 N N . ILE A 1 93 ? 7.235 -4.105 -1.623 1.00 83.69 93 ILE A N 1
ATOM 678 C CA . ILE A 1 93 ? 6.956 -5.256 -0.748 1.00 83.69 93 ILE A CA 1
ATOM 679 C C . ILE A 1 93 ? 6.469 -4.776 0.621 1.00 83.69 93 ILE A C 1
ATOM 681 O O . ILE A 1 93 ? 5.457 -5.262 1.130 1.00 83.69 93 ILE A O 1
ATOM 685 N N . LEU A 1 94 ? 7.180 -3.815 1.211 1.00 82.75 94 LEU A N 1
ATOM 686 C CA . LEU A 1 94 ? 6.863 -3.277 2.527 1.00 82.75 94 LEU A CA 1
ATOM 687 C C . LEU A 1 94 ? 5.516 -2.541 2.529 1.00 82.75 94 LEU A C 1
ATOM 689 O O . LEU A 1 94 ? 4.704 -2.756 3.425 1.00 82.75 94 LEU A O 1
ATOM 693 N N . TYR A 1 95 ? 5.228 -1.769 1.482 1.00 81.94 95 TYR A N 1
ATOM 694 C CA . TYR A 1 95 ? 3.940 -1.106 1.299 1.00 81.94 95 TYR A CA 1
ATOM 695 C C . TYR A 1 95 ? 2.782 -2.106 1.200 1.00 81.94 95 TYR A C 1
ATOM 697 O O . TYR A 1 95 ? 1.755 -1.920 1.849 1.00 81.94 95 TYR A O 1
ATOM 705 N N . ARG A 1 96 ? 2.934 -3.196 0.435 1.00 83.12 96 ARG A N 1
ATOM 706 C CA . ARG A 1 96 ? 1.885 -4.225 0.308 1.00 83.12 96 ARG A CA 1
ATOM 707 C C . ARG A 1 96 ? 1.624 -4.955 1.620 1.00 83.12 96 ARG A C 1
ATOM 709 O O . ARG A 1 96 ? 0.464 -5.195 1.947 1.00 83.12 96 ARG A O 1
ATOM 716 N N . ARG A 1 97 ? 2.676 -5.270 2.381 1.00 82.12 97 ARG A N 1
ATOM 717 C CA . ARG A 1 97 ? 2.537 -5.865 3.719 1.00 82.12 97 ARG A CA 1
ATOM 718 C C . ARG A 1 97 ? 1.796 -4.931 4.670 1.00 82.12 97 ARG A C 1
ATOM 720 O O . ARG A 1 97 ? 0.805 -5.349 5.259 1.00 82.12 97 ARG A O 1
ATOM 727 N N . ASP A 1 98 ? 2.213 -3.669 4.753 1.00 79.38 98 ASP A N 1
ATOM 728 C CA . ASP A 1 98 ? 1.544 -2.671 5.594 1.00 79.38 98 ASP A CA 1
ATOM 729 C C . ASP A 1 98 ? 0.077 -2.486 5.175 1.00 79.38 98 ASP A C 1
ATOM 731 O O . ASP A 1 98 ? -0.816 -2.467 6.020 1.00 79.38 98 ASP A O 1
ATOM 735 N N . LYS A 1 99 ? -0.198 -2.425 3.866 1.00 81.19 99 LYS A N 1
ATOM 736 C CA . LYS A 1 99 ? -1.561 -2.324 3.329 1.00 81.19 99 LYS A CA 1
ATOM 737 C C . LYS A 1 99 ? -2.421 -3.534 3.702 1.00 81.19 99 LYS A C 1
ATOM 739 O O . LYS A 1 99 ? -3.583 -3.349 4.051 1.00 81.19 99 LYS A O 1
ATOM 744 N N . ALA A 1 100 ? -1.869 -4.746 3.655 1.00 80.19 100 ALA A N 1
ATOM 745 C CA . ALA A 1 100 ? -2.582 -5.958 4.050 1.00 80.19 100 ALA A CA 1
ATOM 746 C C . ALA A 1 100 ? -2.964 -5.919 5.539 1.00 80.19 100 ALA A C 1
ATOM 748 O O . ALA A 1 100 ? -4.133 -6.116 5.868 1.00 80.19 100 ALA A O 1
ATOM 749 N N . VAL A 1 101 ? -2.021 -5.561 6.419 1.00 77.88 101 VAL A N 1
ATOM 750 C CA . VAL A 1 101 ? -2.277 -5.411 7.864 1.00 77.88 101 VAL A CA 1
ATOM 751 C C . VAL A 1 101 ? -3.384 -4.384 8.121 1.00 77.88 101 VAL A C 1
ATOM 753 O O . VAL A 1 101 ? -4.333 -4.673 8.847 1.00 77.88 101 VAL A O 1
ATOM 756 N N . LEU A 1 102 ? -3.322 -3.220 7.467 1.00 77.88 102 LEU A N 1
ATOM 757 C CA . LEU A 1 102 ? -4.348 -2.180 7.599 1.00 77.88 102 LEU A CA 1
ATOM 758 C C . LEU A 1 102 ? -5.715 -2.634 7.067 1.00 77.88 102 LEU A C 1
ATOM 760 O O . LEU A 1 102 ? -6.739 -2.328 7.669 1.00 77.88 102 LEU A O 1
ATOM 764 N N . SER A 1 103 ? -5.750 -3.381 5.959 1.00 79.69 103 SER A N 1
ATOM 765 C CA . SER A 1 103 ? -7.005 -3.904 5.405 1.00 79.69 103 SER A CA 1
ATOM 766 C C . SER A 1 103 ? -7.672 -4.925 6.328 1.00 79.69 103 SER A C 1
ATOM 768 O O . SER A 1 103 ? -8.889 -4.889 6.493 1.00 79.69 103 SER A O 1
ATOM 770 N N . MET A 1 104 ? -6.880 -5.775 6.990 1.00 78.38 104 MET A N 1
ATOM 771 C CA . MET A 1 104 ? -7.380 -6.724 7.985 1.00 78.38 104 MET A CA 1
ATOM 772 C C . MET A 1 104 ? -7.914 -6.002 9.222 1.00 78.38 104 MET A C 1
ATOM 774 O O . MET A 1 104 ? -9.014 -6.312 9.673 1.00 78.38 104 MET A O 1
ATOM 778 N N . ALA A 1 105 ? -7.174 -5.014 9.737 1.00 72.62 105 ALA A N 1
ATOM 779 C CA . ALA A 1 105 ? -7.620 -4.200 10.866 1.00 72.62 105 ALA A CA 1
ATOM 780 C C . ALA A 1 105 ? -8.935 -3.473 10.544 1.00 72.62 105 ALA A C 1
ATOM 782 O O . ALA A 1 105 ? -9.867 -3.492 11.341 1.00 72.62 105 ALA A O 1
ATOM 783 N N . ARG A 1 106 ? -9.054 -2.904 9.338 1.00 77.31 106 ARG A N 1
ATOM 784 C CA . ARG A 1 106 ? -10.285 -2.251 8.873 1.00 77.31 106 ARG A CA 1
ATOM 785 C C . ARG A 1 106 ? -11.467 -3.210 8.792 1.00 77.31 106 ARG A C 1
ATOM 787 O O . ARG A 1 106 ? -12.555 -2.835 9.204 1.00 77.31 106 ARG A O 1
ATOM 794 N N . ALA A 1 107 ? -11.267 -4.423 8.280 1.00 79.19 107 ALA A N 1
ATOM 795 C CA . ALA A 1 107 ? -12.333 -5.420 8.203 1.00 79.19 107 ALA A CA 1
ATOM 796 C C . ALA A 1 107 ? -12.852 -5.808 9.597 1.00 79.19 107 ALA A C 1
ATOM 798 O O . ALA A 1 107 ? -14.058 -5.863 9.801 1.00 79.19 107 ALA A O 1
ATOM 799 N N . GLN A 1 108 ? -11.951 -6.006 10.565 1.00 73.25 108 GLN A N 1
ATOM 800 C CA . GLN A 1 108 ? -12.336 -6.302 11.950 1.00 73.25 108 GLN A CA 1
ATOM 801 C C . GLN A 1 108 ? -13.048 -5.128 12.628 1.00 73.25 108 GLN A C 1
ATOM 803 O O . GLN A 1 108 ? -13.986 -5.337 13.388 1.00 73.25 108 GLN A O 1
ATOM 808 N N . LEU A 1 109 ? -12.617 -3.897 12.346 1.00 73.50 109 LEU A N 1
ATOM 809 C CA . LEU A 1 109 ? -13.256 -2.695 12.880 1.00 73.50 109 LEU A CA 1
ATOM 810 C C . LEU A 1 109 ? -14.660 -2.470 12.316 1.00 73.50 109 LEU A C 1
ATOM 812 O O . LEU A 1 109 ? -15.538 -2.056 13.063 1.00 73.50 109 LEU A O 1
ATOM 816 N N . LEU A 1 110 ? -14.872 -2.753 11.028 1.00 77.25 110 LEU A N 1
ATOM 817 C CA . LEU A 1 110 ? -16.197 -2.691 10.408 1.00 77.25 110 LEU A CA 1
ATOM 818 C C . LEU A 1 110 ? -17.133 -3.760 10.984 1.00 77.25 110 LEU A C 1
ATOM 820 O O . LEU A 1 110 ? -18.225 -3.427 11.423 1.00 77.25 110 LEU A O 1
ATOM 824 N N . ASP A 1 111 ? -16.669 -5.010 11.075 1.00 77.06 111 ASP A N 1
ATOM 825 C CA . ASP A 1 111 ? -17.442 -6.111 11.670 1.00 77.06 111 ASP A CA 1
ATOM 826 C C . ASP A 1 111 ? -17.822 -5.835 13.134 1.00 77.06 111 ASP A C 1
ATOM 828 O O . ASP A 1 111 ? -18.900 -6.215 13.583 1.00 77.06 111 ASP A O 1
ATOM 832 N N . LEU A 1 112 ? -16.959 -5.142 13.883 1.00 71.38 112 LEU A N 1
ATOM 833 C CA . LEU A 1 112 ? -17.278 -4.720 15.241 1.00 71.38 112 LEU A CA 1
ATOM 834 C C . LEU A 1 112 ? -18.294 -3.573 15.278 1.00 71.38 112 LEU A C 1
ATOM 836 O O . LEU A 1 112 ? -19.204 -3.604 16.104 1.00 71.38 112 LEU A O 1
ATOM 840 N N . ALA A 1 113 ? -18.144 -2.566 14.414 1.00 69.94 113 ALA A N 1
ATOM 841 C CA . ALA A 1 113 ? -19.072 -1.437 14.351 1.00 69.94 113 ALA A CA 1
ATOM 842 C C . ALA A 1 113 ? -20.511 -1.895 14.057 1.00 69.94 113 ALA A C 1
ATOM 844 O O . ALA A 1 113 ? -21.456 -1.322 14.588 1.00 69.94 113 ALA A O 1
ATOM 845 N N . ASP A 1 114 ? -20.679 -2.968 13.284 1.00 71.06 114 ASP A N 1
ATOM 846 C CA . ASP A 1 114 ? -21.993 -3.559 13.009 1.00 71.06 114 ASP A CA 1
ATOM 847 C C . ASP A 1 114 ? -22.570 -4.358 14.194 1.00 71.06 114 ASP A C 1
ATOM 849 O O . ASP A 1 114 ? -23.776 -4.598 14.249 1.00 71.06 114 ASP A O 1
ATOM 853 N N . LYS A 1 115 ? -21.731 -4.780 15.149 1.00 70.94 115 LYS A N 1
ATOM 854 C CA . LYS A 1 115 ? -22.126 -5.623 16.294 1.00 70.94 115 LYS A CA 1
ATOM 855 C C . LYS A 1 115 ? -22.371 -4.853 17.583 1.00 70.94 115 LYS A C 1
ATOM 857 O O . LYS A 1 115 ? -23.077 -5.362 18.450 1.00 70.94 115 LYS A O 1
ATOM 862 N N . ILE A 1 116 ? -21.770 -3.677 17.749 1.00 67.38 116 ILE A N 1
ATOM 863 C CA . ILE A 1 116 ? -21.932 -2.894 18.975 1.00 67.38 116 ILE A CA 1
ATOM 864 C C . ILE A 1 116 ? -23.291 -2.188 18.949 1.00 67.38 116 ILE A C 1
ATOM 866 O O . ILE A 1 116 ? -23.538 -1.313 18.121 1.00 67.38 116 ILE A O 1
ATOM 870 N N . ALA A 1 117 ? -24.158 -2.530 19.902 1.00 62.78 117 ALA A N 1
ATOM 871 C CA . ALA A 1 117 ? -25.431 -1.847 20.089 1.00 62.78 117 ALA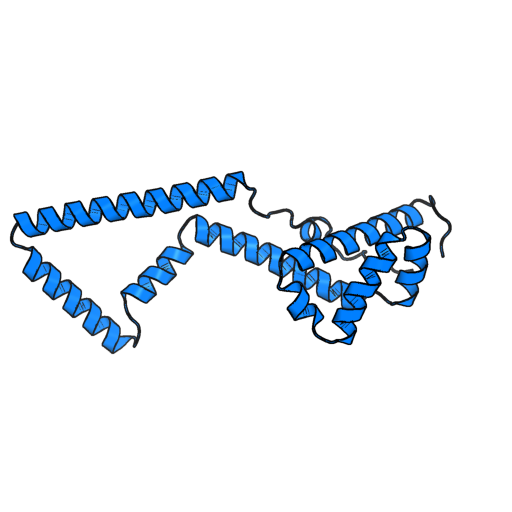 A CA 1
ATOM 872 C C . ALA A 1 117 ? -25.236 -0.478 20.771 1.00 62.78 117 ALA A C 1
ATOM 874 O O . ALA A 1 117 ? -24.493 -0.339 21.745 1.00 62.78 117 ALA A O 1
ATOM 875 N N . PHE A 1 118 ? -25.957 0.539 20.291 1.00 57.44 118 PHE A N 1
ATOM 876 C CA . PHE A 1 118 ? -25.910 1.918 20.804 1.00 57.44 118 PHE A CA 1
ATOM 877 C C . PHE A 1 118 ? -26.179 2.031 22.315 1.00 57.44 118 PHE A C 1
ATOM 879 O O . PHE A 1 118 ? -25.595 2.865 23.008 1.00 57.44 118 PHE A O 1
ATOM 886 N N . GLU A 1 119 ? -27.050 1.170 22.831 1.00 56.81 119 GLU A N 1
ATOM 887 C CA . GLU A 1 119 ? -27.466 1.142 24.235 1.00 56.81 119 GLU A CA 1
ATOM 888 C C . GLU A 1 119 ? -26.326 0.692 25.165 1.00 56.81 119 GLU A C 1
ATOM 890 O O . GLU A 1 119 ? -26.183 1.209 26.274 1.00 56.81 119 GLU A O 1
ATOM 895 N N . GLU A 1 120 ? -25.447 -0.198 24.693 1.00 63.62 120 GLU A N 1
ATOM 896 C CA . GLU A 1 120 ? -24.282 -0.666 25.454 1.00 63.62 120 GLU A CA 1
ATOM 897 C C . GLU A 1 120 ? -23.200 0.423 25.548 1.00 63.62 120 GLU A C 1
ATOM 899 O O . GLU A 1 120 ? -22.572 0.605 26.595 1.00 63.62 120 GLU A O 1
ATOM 904 N N . LEU A 1 121 ? -23.044 1.231 24.493 1.00 65.56 121 LEU A N 1
ATOM 905 C CA . LEU A 1 121 ? -22.081 2.337 24.445 1.00 65.56 121 LEU A CA 1
ATOM 906 C C . LEU A 1 121 ? -22.396 3.450 25.452 1.00 65.56 121 LEU A C 1
ATOM 908 O O . LEU A 1 121 ? -21.469 4.020 26.030 1.00 65.56 121 LEU A O 1
ATOM 912 N N . GLN A 1 122 ? -23.675 3.745 25.714 1.00 63.94 122 GLN A N 1
ATOM 913 C CA . GLN A 1 122 ? -24.064 4.741 26.725 1.00 63.94 122 GLN A CA 1
ATOM 914 C C . GLN A 1 122 ? -23.697 4.306 28.147 1.00 63.94 122 GLN A C 1
ATOM 916 O O . GLN A 1 122 ? -23.327 5.132 28.983 1.00 63.94 122 GLN A O 1
ATOM 921 N N . SER A 1 123 ? -23.777 3.008 28.425 1.00 67.56 123 SER A N 1
ATOM 922 C CA . SER A 1 123 ? -23.373 2.440 29.709 1.00 67.56 123 SER A CA 1
ATOM 923 C C . SER A 1 123 ? -21.855 2.488 29.890 1.00 67.56 123 SER A C 1
ATOM 925 O O . SER A 1 123 ? -21.377 2.885 30.953 1.00 67.56 123 SER A O 1
ATOM 927 N N . TYR A 1 124 ? -21.086 2.197 28.837 1.00 69.56 124 TYR A N 1
ATOM 928 C CA . TYR A 1 124 ? -19.624 2.322 28.856 1.00 69.56 124 TYR A CA 1
ATOM 929 C C . TYR A 1 124 ? -19.136 3.775 28.932 1.00 69.56 124 TYR A C 1
ATOM 931 O O . TYR A 1 124 ? -18.140 4.056 29.602 1.00 69.56 124 TYR A O 1
ATOM 939 N N . ALA A 1 125 ? -19.871 4.717 28.335 1.00 70.38 125 ALA A N 1
ATOM 940 C CA . ALA A 1 125 ? -19.599 6.151 28.419 1.00 70.38 125 ALA A CA 1
ATOM 941 C C . ALA A 1 125 ? -19.619 6.701 29.858 1.00 70.38 125 ALA A C 1
ATOM 943 O O . ALA A 1 125 ? -18.898 7.653 30.155 1.00 70.38 125 ALA A O 1
ATOM 944 N N . LYS A 1 126 ? -20.405 6.096 30.762 1.00 74.38 126 LYS A N 1
ATOM 945 C CA . LYS A 1 126 ? -20.438 6.477 32.187 1.00 74.38 126 LYS A CA 1
ATOM 946 C C . LYS A 1 126 ? -19.142 6.126 32.926 1.00 74.38 126 LYS A C 1
ATOM 948 O O . LYS A 1 126 ? -18.826 6.773 33.917 1.00 74.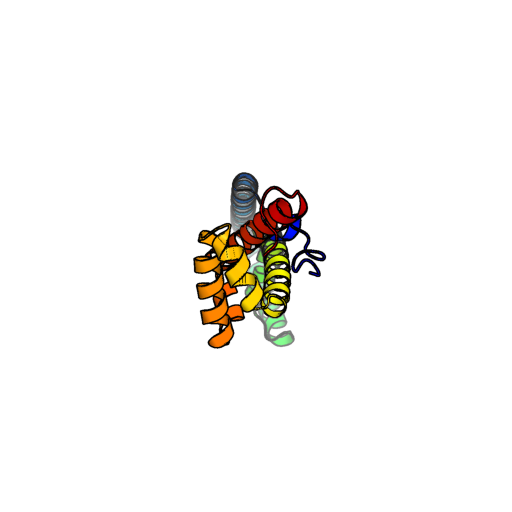38 126 LYS A O 1
ATOM 953 N N . ILE A 1 127 ? -18.411 5.116 32.451 1.00 73.75 127 ILE A N 1
ATOM 954 C CA . ILE A 1 127 ? -17.153 4.641 33.048 1.00 73.75 127 ILE A CA 1
ATOM 955 C C . ILE A 1 127 ? -15.961 5.343 32.391 1.00 73.75 127 ILE A C 1
ATOM 957 O O . ILE A 1 127 ? -15.024 5.749 33.073 1.00 73.75 127 ILE A O 1
ATOM 961 N N . ASN A 1 128 ? -16.008 5.532 31.071 1.00 74.56 128 ASN A N 1
ATOM 962 C CA . ASN A 1 128 ? -14.994 6.271 30.332 1.00 74.56 128 ASN A CA 1
ATOM 963 C C . ASN A 1 128 ? -15.652 7.225 29.318 1.00 74.56 128 ASN A C 1
ATOM 965 O O . ASN A 1 128 ? -16.084 6.778 28.252 1.00 74.56 128 ASN A O 1
ATOM 969 N N . PRO A 1 129 ? -15.689 8.545 29.580 1.00 74.12 129 PRO A N 1
ATOM 970 C CA . PRO A 1 129 ? -16.348 9.504 28.693 1.00 74.12 129 PRO A CA 1
ATOM 971 C C . PRO A 1 129 ? -15.682 9.609 27.313 1.00 74.12 129 PRO A C 1
ATOM 973 O O . PRO A 1 129 ? -16.336 10.011 26.350 1.00 74.12 129 PRO A O 1
ATOM 976 N N . ALA A 1 130 ? -14.419 9.185 27.167 1.00 72.12 130 ALA A N 1
ATOM 977 C CA . ALA A 1 130 ? -13.760 9.117 25.863 1.00 72.12 130 ALA A CA 1
ATOM 978 C C . ALA A 1 130 ? -14.435 8.107 24.915 1.00 72.12 130 ALA A C 1
ATOM 980 O O . ALA A 1 130 ? -14.383 8.284 23.699 1.00 72.12 130 ALA A O 1
ATOM 981 N N . VAL A 1 131 ? -15.109 7.086 25.458 1.00 71.31 131 VAL A N 1
ATOM 982 C CA . VAL A 1 131 ? -15.907 6.120 24.686 1.00 71.31 131 VAL A CA 1
ATOM 983 C C . VAL A 1 131 ? -17.151 6.781 24.085 1.00 71.31 131 VAL A C 1
ATOM 985 O O . VAL A 1 131 ? -17.546 6.425 22.982 1.00 71.31 131 VAL A O 1
ATOM 988 N N . ALA A 1 132 ? -17.738 7.780 24.750 1.00 69.12 132 ALA A N 1
ATOM 989 C CA . ALA A 1 132 ? -18.941 8.466 24.269 1.00 69.12 132 ALA A CA 1
ATOM 990 C C . ALA A 1 132 ? -18.668 9.299 23.008 1.00 69.12 132 ALA A C 1
ATOM 992 O O . ALA A 1 132 ? -19.406 9.225 22.028 1.00 69.12 132 ALA A O 1
ATOM 993 N N . VAL A 1 133 ? -17.579 10.074 23.039 1.00 69.06 133 VAL A N 1
ATOM 994 C CA . VAL A 1 133 ? -17.146 10.922 21.916 1.00 69.06 133 VAL A CA 1
ATOM 995 C C . VAL A 1 133 ? -16.773 10.052 20.716 1.00 69.06 133 VAL A C 1
ATOM 997 O O . VAL A 1 133 ? -17.215 10.302 19.600 1.00 69.06 133 VAL A O 1
ATOM 1000 N N . ALA A 1 134 ? -16.026 8.982 20.983 1.00 68.12 134 ALA A N 1
ATOM 1001 C CA . ALA A 1 134 ? -15.653 7.965 20.013 1.00 68.12 134 ALA A CA 1
ATOM 1002 C C . ALA A 1 134 ? -16.860 7.288 19.347 1.00 68.12 134 ALA A C 1
ATOM 1004 O O . ALA A 1 134 ? -16.924 7.167 18.127 1.00 68.12 134 ALA A O 1
ATOM 1005 N N . ALA A 1 135 ? -17.825 6.851 20.158 1.00 69.00 135 ALA A N 1
ATOM 1006 C CA . ALA A 1 135 ? -19.044 6.209 19.693 1.00 69.00 135 ALA A CA 1
ATOM 1007 C C . ALA A 1 135 ? -19.845 7.136 18.778 1.00 69.00 135 ALA A C 1
ATOM 1009 O O . ALA A 1 135 ? -20.271 6.719 17.706 1.00 69.00 135 ALA A O 1
ATOM 1010 N N . ALA A 1 136 ? -20.017 8.399 19.178 1.00 71.69 136 ALA A N 1
ATOM 1011 C CA . ALA A 1 136 ? -20.794 9.374 18.423 1.00 71.69 136 ALA A CA 1
ATOM 1012 C C . ALA A 1 136 ? -20.238 9.602 17.009 1.00 71.69 136 ALA A C 1
ATOM 1014 O O . ALA A 1 136 ? -21.013 9.668 16.058 1.00 71.69 136 ALA A O 1
ATOM 1015 N N . GLU A 1 137 ? -18.913 9.675 16.858 1.00 76.31 137 GLU A N 1
ATOM 1016 C CA . GLU A 1 137 ? -18.262 9.859 15.555 1.00 76.31 137 GLU A CA 1
ATOM 1017 C C . GLU A 1 137 ? -18.442 8.629 14.650 1.00 76.31 137 GLU A C 1
ATOM 1019 O O . GLU A 1 137 ? -18.831 8.756 13.489 1.00 76.31 13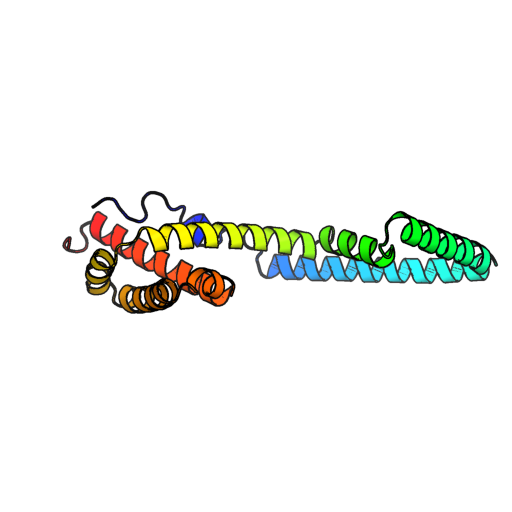7 GLU A O 1
ATOM 1024 N N . VAL A 1 138 ? -18.261 7.424 15.199 1.00 74.25 138 VAL A N 1
ATOM 1025 C CA . VAL A 1 138 ? -18.467 6.164 14.464 1.00 74.25 138 VAL A CA 1
ATOM 1026 C C . VAL A 1 138 ? -19.920 6.012 14.022 1.00 74.25 138 VAL A C 1
ATOM 1028 O O . VAL A 1 138 ? -20.181 5.690 12.866 1.00 74.25 138 VAL A O 1
ATOM 1031 N N . ILE A 1 139 ? -20.866 6.297 14.917 1.00 74.50 139 ILE A N 1
ATOM 1032 C CA . ILE A 1 139 ? -22.304 6.211 14.647 1.00 74.50 139 ILE A CA 1
ATOM 1033 C C . ILE A 1 139 ? -22.730 7.252 13.615 1.00 74.50 139 ILE A C 1
ATOM 1035 O O . ILE A 1 139 ? -23.541 6.944 12.746 1.00 74.50 139 ILE A O 1
ATOM 1039 N N . ALA A 1 140 ? -22.189 8.471 13.673 1.00 80.62 140 ALA A N 1
ATOM 1040 C CA . ALA A 1 140 ? -22.485 9.501 12.682 1.00 80.62 140 ALA A CA 1
ATOM 1041 C C . ALA A 1 140 ? -22.129 9.021 11.267 1.00 80.62 140 ALA A C 1
ATOM 1043 O O . ALA A 1 140 ? -22.953 9.128 10.358 1.00 80.62 140 ALA A O 1
ATOM 1044 N N . HIS A 1 141 ? -20.953 8.414 11.105 1.00 81.38 141 HIS A N 1
ATOM 1045 C CA . HIS A 1 141 ? -20.501 7.870 9.824 1.00 81.38 141 HIS A CA 1
ATOM 1046 C C . HIS A 1 141 ? -21.202 6.559 9.426 1.00 81.38 141 HIS A C 1
ATOM 1048 O O . HIS A 1 141 ? -21.406 6.275 8.243 1.00 81.38 141 HIS A O 1
ATOM 1054 N N . GLN A 1 142 ? -21.626 5.748 10.396 1.00 78.75 142 GLN A N 1
ATOM 1055 C CA . GLN A 1 142 ? -22.427 4.549 10.133 1.00 78.75 142 GLN A CA 1
ATOM 1056 C C . GLN A 1 142 ? -23.834 4.921 9.647 1.00 78.75 142 GLN A C 1
ATOM 1058 O O . GLN A 1 142 ? -24.288 4.397 8.633 1.00 78.75 142 GLN A O 1
ATOM 1063 N N . ASN A 1 143 ? -24.480 5.897 10.292 1.00 81.12 143 ASN A N 1
ATOM 1064 C CA . ASN A 1 143 ? -25.789 6.425 9.896 1.00 81.12 143 ASN A CA 1
ATOM 1065 C C . ASN A 1 143 ? -25.744 7.146 8.543 1.00 81.12 143 ASN A C 1
ATOM 1067 O O . ASN A 1 143 ? -26.707 7.089 7.782 1.00 81.12 143 ASN A O 1
ATOM 1071 N N . ALA A 1 144 ? -24.630 7.810 8.229 1.00 84.38 144 ALA A N 1
ATOM 1072 C CA . ALA A 1 144 ? -24.400 8.419 6.921 1.00 84.38 144 ALA A CA 1
ATOM 1073 C C . ALA A 1 144 ? -24.076 7.390 5.820 1.00 84.38 144 ALA A C 1
ATOM 1075 O O . ALA A 1 144 ? -24.059 7.742 4.641 1.00 84.38 144 ALA A O 1
ATOM 1076 N N . GLY A 1 145 ? -23.815 6.126 6.179 1.00 82.81 145 GLY A N 1
ATOM 1077 C CA . GLY A 1 145 ? -23.432 5.068 5.243 1.00 82.81 145 GLY A CA 1
ATOM 1078 C C . GLY A 1 145 ? -22.029 5.237 4.648 1.00 82.81 145 GLY A C 1
ATOM 1079 O O . GLY A 1 145 ? -21.674 4.526 3.708 1.00 82.81 145 GLY A O 1
ATOM 1080 N N . ASP A 1 146 ? -21.216 6.155 5.177 1.00 87.31 146 ASP A N 1
ATOM 1081 C CA . ASP A 1 146 ? -19.883 6.485 4.666 1.00 87.31 146 ASP A CA 1
ATOM 1082 C C . ASP A 1 146 ? -18.747 5.928 5.540 1.00 87.31 146 ASP A C 1
ATOM 1084 O O . ASP A 1 146 ? -17.576 6.097 5.196 1.00 87.31 146 ASP A O 1
ATOM 1088 N N . LEU A 1 147 ? -19.059 5.191 6.615 1.00 80.38 147 LEU A N 1
ATOM 1089 C CA . LEU A 1 147 ? -18.086 4.618 7.556 1.00 80.38 147 LEU A CA 1
ATOM 1090 C C . LEU A 1 147 ? -16.940 3.876 6.864 1.00 80.38 147 LEU A C 1
ATOM 1092 O O . LEU A 1 147 ? -15.767 4.053 7.203 1.00 80.38 147 LEU A O 1
ATOM 1096 N N . GLN A 1 148 ? -17.253 3.069 5.848 1.00 81.69 148 GLN A N 1
ATOM 1097 C CA . GLN A 1 148 ? -16.223 2.387 5.079 1.00 81.69 148 GLN A CA 1
ATOM 1098 C C . GLN A 1 148 ? -15.303 3.410 4.404 1.00 81.69 148 GLN A C 1
ATOM 1100 O O . GLN A 1 148 ? -14.085 3.298 4.539 1.00 81.69 148 GLN A O 1
ATOM 1105 N N . GLN A 1 149 ? -15.836 4.407 3.703 1.00 84.88 149 GLN A N 1
ATOM 1106 C CA . GLN A 1 149 ? -15.042 5.444 3.045 1.00 84.88 149 GLN A CA 1
ATOM 1107 C C . GLN A 1 149 ? -14.245 6.282 4.055 1.00 84.88 149 GLN A C 1
ATOM 1109 O O . GLN A 1 149 ? -13.067 6.549 3.822 1.00 84.88 149 GLN A O 1
ATOM 1114 N N . TRP A 1 150 ? -14.820 6.599 5.209 1.00 81.69 150 TRP A N 1
ATOM 1115 C CA . TRP A 1 150 ? -14.154 7.327 6.283 1.00 81.69 150 TRP A CA 1
ATOM 1116 C C . TRP A 1 150 ? -12.948 6.555 6.842 1.00 81.69 150 TRP A C 1
ATOM 1118 O O . TRP A 1 150 ? -11.853 7.112 6.953 1.00 81.69 150 TRP A O 1
ATOM 1128 N N . LEU A 1 151 ? -13.083 5.240 7.055 1.00 82.94 151 LEU A N 1
ATOM 1129 C CA . LEU A 1 151 ? -11.992 4.346 7.475 1.00 82.94 151 LEU A CA 1
ATOM 1130 C C . LEU A 1 151 ? -10.942 4.072 6.385 1.00 82.94 151 LEU A C 1
ATOM 1132 O O . LEU A 1 151 ? -9.961 3.367 6.635 1.00 82.94 151 LEU A O 1
ATOM 1136 N N . SER A 1 152 ? -11.111 4.594 5.164 1.00 79.75 152 SER A N 1
ATOM 1137 C CA . SER A 1 152 ? -10.057 4.515 4.144 1.00 79.75 152 SER A CA 1
ATOM 1138 C C . SER A 1 152 ? -8.863 5.418 4.462 1.00 79.75 152 SER A C 1
ATOM 1140 O O . SER A 1 152 ? -7.742 5.119 4.042 1.00 79.75 152 SER A O 1
ATOM 1142 N N . ALA A 1 153 ? -9.078 6.482 5.241 1.00 80.12 153 ALA A N 1
ATOM 1143 C CA . ALA A 1 153 ? -8.011 7.339 5.726 1.00 80.12 153 ALA A CA 1
ATOM 1144 C C . ALA A 1 153 ? -7.261 6.657 6.892 1.00 80.12 153 ALA A C 1
ATOM 1146 O O . ALA A 1 153 ? -7.881 6.291 7.893 1.00 80.12 153 ALA A O 1
ATOM 1147 N N . PRO A 1 154 ? -5.917 6.533 6.841 1.00 73.38 154 PRO A N 1
ATOM 1148 C CA . PRO A 1 154 ? -5.138 5.890 7.907 1.00 73.38 154 PRO A CA 1
ATOM 1149 C C . PRO A 1 154 ? -5.291 6.545 9.288 1.00 73.38 154 PRO A C 1
ATOM 1151 O O . PRO A 1 154 ? -5.141 5.882 10.311 1.00 73.38 154 PRO A O 1
ATOM 1154 N N . GLN A 1 155 ? -5.567 7.850 9.314 1.00 77.56 155 GLN A N 1
ATOM 1155 C CA . GLN A 1 155 ? -5.756 8.632 10.538 1.00 77.56 155 GLN A CA 1
ATOM 1156 C C . GLN A 1 155 ? -7.041 8.201 11.259 1.00 77.56 155 GLN A C 1
ATOM 1158 O O . GLN A 1 155 ? -7.007 7.891 12.447 1.00 77.56 155 GLN A O 1
ATOM 1163 N N . ASN A 1 156 ? -8.129 8.073 10.499 1.00 80.75 156 ASN A N 1
ATOM 1164 C CA . ASN A 1 156 ? -9.440 7.655 10.990 1.00 80.75 156 ASN A CA 1
ATOM 1165 C C . ASN A 1 156 ? -9.424 6.182 11.403 1.00 80.75 156 ASN A C 1
ATOM 1167 O O . ASN A 1 156 ? -9.963 5.821 12.442 1.00 80.75 156 ASN A O 1
ATOM 1171 N N . LEU A 1 157 ? -8.707 5.332 10.654 1.00 78.12 157 LEU A N 1
ATOM 1172 C CA . LEU A 1 157 ? -8.498 3.936 11.042 1.00 78.12 157 LEU A CA 1
ATOM 1173 C C . LEU A 1 157 ? -7.790 3.819 12.402 1.00 78.12 157 LEU A C 1
ATOM 1175 O O . LEU A 1 157 ? -8.165 2.992 13.230 1.00 78.12 157 LEU A O 1
ATOM 1179 N N . LYS A 1 158 ? -6.780 4.662 12.652 1.00 75.00 158 LYS A N 1
ATOM 1180 C CA . LYS A 1 158 ? -6.078 4.714 13.941 1.00 75.00 158 LYS A CA 1
ATOM 1181 C C . LYS A 1 158 ? -6.985 5.227 15.063 1.00 75.00 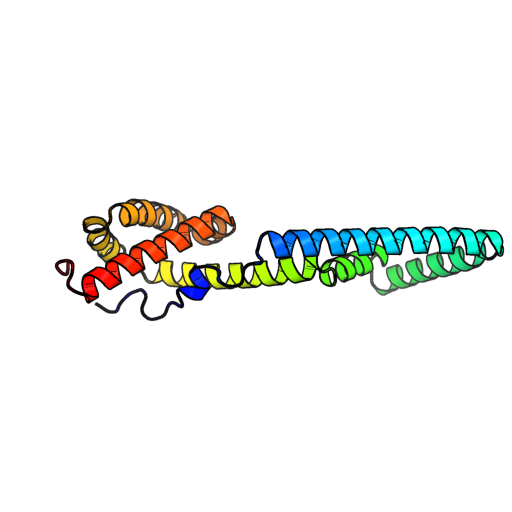158 LYS A C 1
ATOM 1183 O O . LYS A 1 158 ? -6.933 4.676 16.160 1.00 75.00 158 LYS A O 1
ATOM 1188 N N . ALA A 1 159 ? -7.781 6.265 14.803 1.00 74.00 159 ALA A N 1
ATOM 1189 C CA . ALA A 1 159 ? -8.753 6.783 15.764 1.00 74.00 159 ALA A CA 1
ATOM 1190 C C . ALA A 1 159 ? -9.750 5.685 16.164 1.00 74.00 159 ALA A C 1
ATOM 1192 O O . ALA A 1 159 ? -9.866 5.361 17.343 1.00 74.00 159 ALA A O 1
ATOM 1193 N N . MET A 1 160 ? -10.324 5.000 15.174 1.00 75.94 160 MET A N 1
ATOM 1194 C CA . MET A 1 160 ? -11.245 3.883 15.371 1.00 75.94 160 MET A CA 1
ATOM 1195 C C . MET A 1 160 ? -10.610 2.710 16.137 1.00 75.94 160 MET A C 1
ATOM 1197 O O . MET A 1 160 ? -11.196 2.196 17.086 1.00 75.94 160 MET A O 1
ATOM 1201 N N . ALA A 1 161 ? -9.374 2.320 15.811 1.00 72.75 161 ALA A N 1
ATOM 1202 C CA . ALA A 1 161 ? -8.652 1.298 16.575 1.00 72.75 161 ALA A CA 1
ATOM 1203 C C . ALA A 1 161 ? -8.447 1.694 18.048 1.00 72.75 161 ALA A C 1
ATOM 1205 O O . ALA A 1 161 ? -8.586 0.860 18.944 1.00 72.75 161 ALA A O 1
ATOM 1206 N N . ASN A 1 162 ? -8.147 2.970 18.312 1.00 73.94 162 ASN A N 1
ATOM 1207 C CA . ASN A 1 162 ? -8.028 3.485 19.673 1.00 73.94 162 ASN A CA 1
ATOM 1208 C C . ASN A 1 162 ? -9.377 3.457 20.407 1.00 73.94 162 ASN A C 1
ATOM 1210 O O . ASN A 1 162 ? -9.420 3.118 21.583 1.00 73.94 162 ASN A O 1
ATOM 1214 N N . HIS A 1 163 ? -10.480 3.753 19.721 1.00 75.69 163 HIS A N 1
ATOM 1215 C CA . HIS A 1 163 ? -11.825 3.684 20.293 1.00 75.69 163 HIS A CA 1
ATOM 1216 C C . HIS A 1 163 ? -12.190 2.273 20.752 1.00 75.69 163 HIS A C 1
ATOM 1218 O O . HIS A 1 163 ? -12.631 2.086 21.885 1.00 75.69 163 HIS A O 1
ATOM 1224 N N . VAL A 1 164 ? -11.909 1.268 19.923 1.00 71.81 164 VAL A N 1
ATOM 1225 C CA . VAL A 1 164 ? -12.117 -0.138 20.290 1.00 71.81 164 VAL A CA 1
ATOM 1226 C C . VAL A 1 164 ? -11.223 -0.565 21.452 1.00 71.81 164 VAL A C 1
ATOM 1228 O O . VAL A 1 164 ? -11.659 -1.307 22.327 1.00 71.81 164 VAL A O 1
ATOM 1231 N N . TYR A 1 165 ? -9.992 -0.058 21.517 1.00 70.50 165 TYR A N 1
ATOM 1232 C CA . TYR A 1 165 ? -9.114 -0.305 22.658 1.00 70.50 165 TYR A CA 1
ATOM 1233 C C . TYR A 1 165 ? -9.657 0.305 23.962 1.00 70.50 165 TYR A C 1
ATOM 1235 O O . TYR A 1 165 ? -9.639 -0.354 24.997 1.00 70.50 165 TYR A O 1
ATOM 1243 N N . GLN A 1 166 ? -10.190 1.531 23.923 1.00 72.62 166 GLN A N 1
ATOM 1244 C CA . GLN A 1 166 ? -10.825 2.153 25.093 1.00 72.62 166 GLN A CA 1
ATOM 1245 C C . GLN A 1 166 ? -12.061 1.372 25.557 1.00 72.62 166 GLN A C 1
ATOM 1247 O O . GLN A 1 166 ? -12.258 1.208 26.758 1.00 72.62 166 GLN A O 1
ATOM 1252 N N . LEU A 1 167 ? -12.854 0.841 24.622 1.00 72.69 167 LEU A N 1
ATOM 1253 C CA . LEU A 1 167 ? -13.963 -0.065 24.930 1.00 72.69 167 LEU A CA 1
ATOM 1254 C C . LEU A 1 167 ? -13.482 -1.366 25.589 1.00 72.69 167 LEU A C 1
ATOM 1256 O O . LEU A 1 167 ? -14.061 -1.791 26.585 1.00 72.69 167 LEU A O 1
ATOM 1260 N N . ALA A 1 168 ? -12.392 -1.958 25.091 1.00 70.50 168 ALA A N 1
ATOM 1261 C CA . ALA A 1 168 ? -11.802 -3.169 25.664 1.00 70.50 168 ALA A CA 1
ATOM 1262 C C . ALA A 1 168 ? -11.344 -2.974 27.110 1.00 70.50 168 ALA A C 1
ATOM 1264 O O . ALA A 1 168 ? -11.639 -3.813 27.957 1.00 70.50 168 ALA A O 1
ATOM 1265 N N . LEU A 1 169 ? -10.698 -1.844 27.406 1.00 71.81 169 LEU A N 1
ATOM 1266 C CA . LEU A 1 169 ? -10.286 -1.504 28.769 1.00 71.81 169 LEU A CA 1
ATOM 1267 C C . LEU A 1 169 ? -11.480 -1.386 29.723 1.00 71.81 169 LEU A C 1
ATOM 1269 O O . LEU A 1 169 ? -11.409 -1.847 30.860 1.00 71.81 169 LEU A O 1
ATOM 1273 N N . VAL A 1 170 ? -12.583 -0.789 29.265 1.00 73.94 170 VAL A N 1
ATOM 1274 C CA . VAL A 1 170 ? -13.808 -0.674 30.068 1.00 73.94 170 VAL A CA 1
ATOM 1275 C C . VAL A 1 170 ? -14.437 -2.050 30.303 1.00 73.94 170 VAL A C 1
ATOM 1277 O O . VAL A 1 170 ? -14.811 -2.360 31.433 1.00 73.94 170 VAL A O 1
ATOM 1280 N N . GLU A 1 171 ? -14.513 -2.907 29.280 1.00 73.38 171 GLU A N 1
ATOM 1281 C CA . GLU A 1 171 ? -15.006 -4.280 29.446 1.00 73.38 171 GLU A CA 1
ATOM 1282 C C . GLU A 1 171 ? -14.139 -5.105 30.409 1.00 73.38 171 GLU A C 1
ATOM 1284 O O . GLU A 1 171 ? -14.678 -5.872 31.211 1.00 73.38 171 GLU A O 1
ATOM 1289 N N . GLU A 1 172 ? -12.813 -4.971 30.343 1.00 72.38 172 GLU A N 1
ATOM 1290 C CA . GLU A 1 172 ? -11.893 -5.637 31.268 1.00 72.38 172 GLU A CA 1
ATOM 1291 C C . GLU A 1 172 ? -12.087 -5.151 3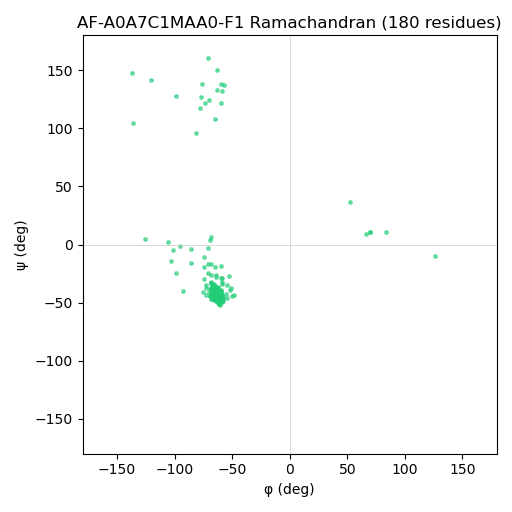2.706 1.00 72.38 172 GLU A C 1
ATOM 1293 O O . GLU A 1 172 ? -12.208 -5.985 33.602 1.00 72.38 172 GLU A O 1
ATOM 1298 N N . ALA A 1 173 ? -12.220 -3.841 32.927 1.00 70.00 173 ALA A N 1
ATOM 1299 C CA . ALA A 1 173 ? -12.475 -3.276 34.254 1.00 70.00 173 ALA A CA 1
ATOM 1300 C C . ALA A 1 173 ? -13.809 -3.765 34.854 1.00 70.00 173 ALA A C 1
ATOM 1302 O O . ALA A 1 173 ? -13.881 -4.124 36.031 1.00 70.00 173 ALA A O 1
ATOM 1303 N N . ILE A 1 174 ? -14.867 -3.862 34.039 1.00 74.06 174 ILE A N 1
ATOM 1304 C CA . ILE A 1 174 ? -16.162 -4.416 34.474 1.00 74.06 174 ILE A CA 1
ATOM 1305 C C . ILE A 1 174 ? -16.040 -5.912 34.805 1.00 74.06 174 ILE A C 1
ATOM 1307 O O . ILE A 1 174 ? -16.639 -6.384 35.775 1.00 74.06 174 ILE A O 1
ATOM 1311 N N . LYS A 1 175 ? -15.272 -6.682 34.018 1.00 74.12 175 LYS A N 1
ATOM 1312 C CA . LYS A 1 175 ? -15.028 -8.115 34.275 1.00 74.12 175 LYS A CA 1
ATOM 1313 C C . LYS A 1 175 ? -14.190 -8.343 35.534 1.00 74.12 175 LYS A C 1
ATOM 1315 O O . LYS A 1 175 ? -14.471 -9.294 36.260 1.00 74.12 175 LYS A O 1
ATOM 1320 N N . ALA A 1 176 ? -13.206 -7.484 35.794 1.00 72.94 176 ALA A N 1
ATOM 1321 C CA . ALA A 1 176 ? -12.373 -7.511 36.996 1.00 72.94 176 ALA A CA 1
ATOM 1322 C C . ALA A 1 176 ? -13.154 -7.152 38.274 1.00 72.94 176 ALA A C 1
ATOM 1324 O O . ALA A 1 176 ? -12.717 -7.484 39.373 1.00 72.94 176 ALA A O 1
ATOM 1325 N N . GLY A 1 177 ? -14.338 -6.543 38.132 1.00 69.44 177 GLY A N 1
ATOM 1326 C CA . GLY A 1 177 ? -15.167 -6.101 39.253 1.00 69.44 177 GLY A CA 1
ATOM 1327 C C . GLY A 1 177 ? -14.771 -4.731 39.805 1.00 69.44 177 GLY A C 1
ATOM 1328 O O . GLY A 1 177 ? -15.295 -4.332 40.840 1.00 69.44 177 GLY A O 1
ATOM 1329 N N . ASP A 1 178 ? -13.894 -4.003 39.107 1.00 66.44 178 ASP A N 1
ATOM 1330 C CA . ASP A 1 178 ? -13.412 -2.675 39.508 1.00 66.44 178 ASP A CA 1
ATOM 1331 C C . ASP A 1 178 ? -14.491 -1.587 39.369 1.00 66.44 178 ASP A C 1
ATOM 1333 O O . ASP A 1 178 ? -14.372 -0.508 39.948 1.00 66.44 178 ASP A O 1
ATOM 1337 N N . TYR A 1 179 ? -15.563 -1.867 38.618 1.00 59.28 179 TYR A N 1
ATOM 1338 C CA . TYR A 1 179 ? -16.714 -0.983 38.434 1.00 59.28 179 TYR A CA 1
ATOM 1339 C C . TYR A 1 179 ? -18.036 -1.760 38.508 1.00 59.28 179 TYR A C 1
ATOM 1341 O O . TYR A 1 179 ? -18.094 -2.922 38.085 1.00 59.28 179 TYR A O 1
ATOM 1349 N N . PRO A 1 180 ? -19.121 -1.138 39.020 1.00 57.94 180 PRO A N 1
ATOM 1350 C CA . PRO A 1 180 ? -20.437 -1.760 39.025 1.00 57.94 180 PRO A CA 1
ATOM 1351 C C . PRO A 1 180 ? -20.866 -2.080 37.593 1.00 57.94 180 PRO A C 1
ATOM 1353 O O . PRO A 1 180 ? -20.666 -1.285 36.672 1.00 57.94 180 PRO A O 1
ATOM 1356 N N . ARG A 1 181 ? -21.453 -3.266 37.412 1.00 57.50 181 ARG A N 1
ATOM 1357 C CA . ARG A 1 181 ? -22.042 -3.641 36.126 1.00 57.50 181 ARG A CA 1
ATOM 1358 C C . ARG A 1 181 ? -23.198 -2.677 35.830 1.00 57.50 181 ARG A C 1
ATOM 1360 O O . ARG A 1 181 ? -23.982 -2.429 36.750 1.00 57.50 181 ARG A O 1
ATOM 1367 N N . PRO A 1 182 ? -23.273 -2.120 34.612 1.00 55.56 182 PRO A N 1
ATOM 1368 C CA . PRO A 1 182 ? -24.419 -1.321 34.204 1.00 55.56 182 PRO A CA 1
ATOM 1369 C C . PRO A 1 182 ? -25.711 -2.143 34.178 1.00 55.56 182 PRO A C 1
ATOM 1371 O O . PRO A 1 182 ? -25.631 -3.379 33.974 1.00 55.56 182 PRO A O 1
#

pLDDT: mean 77.75, std 10.93, range [43.44, 94.31]

Mean predicted aligned error: 11.73 Å

Solvent-accessible surface area (backbone atoms only — not comparable to full-atom values): 10069 Å² total; per-residue (Å²): 131,83,62,89,58,79,84,62,61,64,57,47,53,70,43,70,80,54,74,48,73,67,54,52,52,51,20,48,50,52,39,51,50,51,52,53,51,51,50,53,50,51,51,54,49,50,54,51,29,50,73,68,69,43,40,64,62,53,49,50,52,51,51,51,52,44,51,53,46,26,73,75,67,76,43,58,56,68,58,56,50,50,53,53,47,47,54,70,31,53,44,36,46,50,51,50,52,37,51,51,48,53,52,51,31,49,53,55,51,50,60,42,63,76,66,60,55,73,73,59,46,59,54,48,21,76,78,39,59,69,42,40,62,45,48,51,55,52,48,53,29,51,76,67,70,41,39,69,69,54,48,67,40,71,66,46,40,51,52,52,39,50,41,53,49,52,48,49,53,52,53,50,37,44,71,73,59,79,40,82,78,124

Secondary structure (DSSP, 8-state):
---TTTT--HHHHTTTTPPPHHHHHHHHHHHHHHHHHHHHHHHHHHHHHHHTT-HHHHHHHHHHHHHHHHHHHSS-HHHHHHHHHHHHSHHHHHHHHHHHHHHHHHHHHHHHHTT--HHHHHHHHTT-HHHHHHHHHHHHHHHTT-HHHHTTSHHHHHHHHHHHHHHHHHHHHHHHTSS---

Radius of gyration: 26.36 Å; Cα contacts (8 Å, |Δi|>4): 107; chains: 1; bounding box: 60×23×74 Å

Sequence (182 aa):
MVSAISGIDLNKLQCRGLSSSRHRKIALFSTLSIWGGTGYLLVKLALLLEASGLADEVGLALASTILVHFIVTGQCVVQAIARTLVDKTPVGILYRRDKAVLSMARAQLLDLADKIAFEELQSYAKINPAVAVAAAEVIAHQNAGDLQQWLSAPQNLKAMANHVYQLALVEEAIKAGDYPRP